Protein AF-A0AAJ3UDZ4-F1 (afdb_monomer)

Sequence (178 aa):
MADTEFVLSQDRMRSFIEEELSECIITKDDNLPTSRRPDRDLLEQLNLQLQQLFIKHPSFATDDFSFKPHEYSDGSRIFIVDQFAGSGHLKMLTLPLSGSGNTVFRVMLSYQSFFVCGDAHISPSTALKKFYSSAVASAKKGTKRLELWPGRSMWFEQVLLKSRADVFKTVRASFRRS

pLDDT: mean 92.5, std 7.12, range [50.19, 98.25]

Secondary structure (DSSP, 8-state):
-EEEEEEEEHHHHHHHHHHHSTT-EEE-SBSS--EE---HHHHHHHTTS-EEEEEE-TTT--SPPPEEEEE-TTS-EEEEE-TTBSS--EEEEEEEE--SSS-EEEEEEEE-S-EEETTEEEPPPHHHHHHHHHHHHHHHTTEEEEEEETTEEEEEEHHHHHH-TTHHHHHHHTTT--

Nearest PDB structures (foldseek):
  2rez-assembly1_A  TM=3.350E-01  e=6.143E-02  Streptomyces glaucescens
  3pu2-assembly3_C  TM=2.801E-01  e=6.907E-02  Cereibacter sphaeroides 2.4.1
  2q7u-assembly2_B  TM=2.470E-01  e=8.734E-02  unclassified
  4ztk-assembly1_A  TM=2.888E-01  e=5.074E-01  Legionella pneumophila subsp. pneumophila ATCC 43290
  7wdk-assembly1_B  TM=2.411E-01  e=9.528E+00  Pseudomonas aeruginosa

Structure (mmCIF, N/CA/C/O backbone):
data_AF-A0AAJ3UDZ4-F1
#
_entry.id   AF-A0AAJ3UDZ4-F1
#
loop_
_atom_site.group_PDB
_atom_site.id
_atom_site.type_symbol
_atom_site.label_atom_id
_atom_site.label_alt_id
_atom_site.label_comp_id
_atom_site.label_asym_id
_atom_site.label_entity_id
_atom_site.label_seq_id
_atom_site.pdbx_PDB_ins_code
_atom_site.Cartn_x
_atom_site.Cartn_y
_atom_site.Cartn_z
_atom_site.occupancy
_atom_site.B_iso_or_equiv
_atom_site.auth_seq_id
_atom_site.auth_comp_id
_atom_site.auth_asym_id
_atom_site.auth_atom_id
_atom_site.pdbx_PDB_model_num
ATOM 1 N N . MET A 1 1 ? 13.548 8.696 2.846 1.00 72.31 1 MET A N 1
ATOM 2 C CA . MET A 1 1 ? 12.441 7.721 2.862 1.00 72.31 1 MET A CA 1
ATOM 3 C C . MET A 1 1 ? 11.238 8.419 3.466 1.00 72.31 1 MET A C 1
ATOM 5 O O . MET A 1 1 ? 11.437 9.172 4.412 1.00 72.31 1 MET A O 1
ATOM 9 N N . ALA A 1 2 ? 10.051 8.254 2.891 1.00 83.50 2 ALA A N 1
ATOM 10 C CA . ALA A 1 2 ? 8.813 8.713 3.515 1.00 83.50 2 ALA A CA 1
ATOM 11 C C . ALA A 1 2 ? 7.992 7.489 3.899 1.00 83.50 2 ALA A C 1
ATOM 13 O O . ALA A 1 2 ? 7.893 6.573 3.089 1.00 83.50 2 ALA A O 1
ATOM 14 N N . ASP A 1 3 ? 7.437 7.479 5.102 1.00 92.19 3 ASP A N 1
ATOM 15 C CA . ASP A 1 3 ? 6.600 6.420 5.644 1.00 92.19 3 ASP A CA 1
ATOM 16 C C . ASP A 1 3 ? 5.385 7.023 6.363 1.00 92.19 3 ASP A C 1
ATOM 18 O O . ASP A 1 3 ? 5.449 8.054 7.035 1.00 92.19 3 ASP A O 1
ATOM 22 N N . THR A 1 4 ? 4.210 6.428 6.179 1.00 96.19 4 THR A N 1
ATOM 23 C CA . THR A 1 4 ? 3.017 6.782 6.955 1.00 96.19 4 THR A 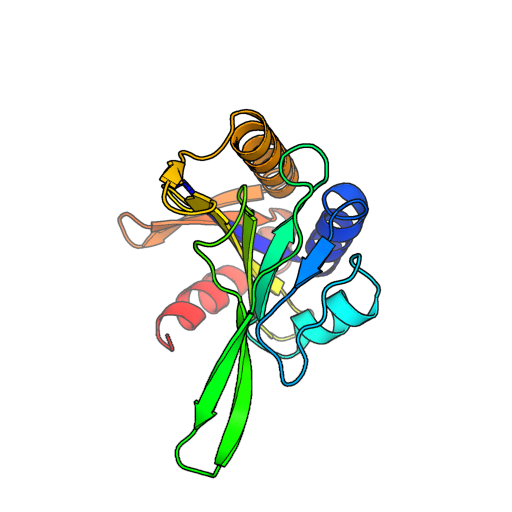CA 1
ATOM 24 C C . THR A 1 4 ? 2.202 5.538 7.243 1.00 96.19 4 THR A C 1
ATOM 26 O O . THR A 1 4 ? 1.897 4.761 6.341 1.00 96.19 4 THR A O 1
ATOM 29 N N . GLU A 1 5 ? 1.843 5.374 8.514 1.00 96.81 5 GLU A N 1
ATOM 30 C CA . GLU A 1 5 ? 1.092 4.228 9.012 1.00 96.81 5 GLU A CA 1
ATOM 31 C C . GLU A 1 5 ? -0.360 4.595 9.351 1.00 96.81 5 GLU A C 1
ATOM 33 O O . GLU A 1 5 ? -0.642 5.642 9.952 1.00 96.81 5 GLU A O 1
ATOM 38 N N . PHE A 1 6 ? -1.270 3.682 9.021 1.00 96.81 6 PHE A N 1
ATOM 39 C CA . PHE A 1 6 ? -2.714 3.805 9.166 1.00 96.81 6 PHE A CA 1
ATOM 40 C C . PHE A 1 6 ? -3.323 2.534 9.764 1.00 96.81 6 PHE A C 1
ATOM 42 O O . PHE A 1 6 ? -2.801 1.433 9.595 1.00 96.81 6 PHE A O 1
ATOM 49 N N . VAL A 1 7 ? -4.483 2.692 10.393 1.00 96.25 7 VAL A N 1
ATOM 50 C CA . VAL A 1 7 ? -5.417 1.623 10.743 1.00 96.25 7 VAL A CA 1
ATOM 51 C C . VAL A 1 7 ? -6.733 1.928 10.056 1.00 96.25 7 VAL A C 1
ATOM 53 O O . VAL A 1 7 ? -7.414 2.891 10.424 1.00 96.25 7 VAL A O 1
ATOM 56 N N . LEU A 1 8 ? -7.062 1.118 9.057 1.00 95.25 8 LEU A N 1
ATOM 57 C CA . LEU A 1 8 ? -8.234 1.285 8.207 1.00 95.25 8 LEU A CA 1
ATOM 58 C C . LEU A 1 8 ? -9.195 0.114 8.403 1.00 95.25 8 LEU A C 1
ATOM 60 O O . LEU A 1 8 ? -8.774 -1.024 8.619 1.00 95.25 8 LEU A O 1
ATOM 64 N N . SER A 1 9 ? -10.493 0.377 8.322 1.00 93.62 9 SER A N 1
ATOM 65 C CA . SER A 1 9 ? -11.494 -0.676 8.172 1.00 93.62 9 SER A CA 1
ATOM 66 C C . SER A 1 9 ? -11.341 -1.366 6.816 1.00 93.62 9 SER A C 1
ATOM 68 O O . SER A 1 9 ? -10.717 -0.838 5.893 1.00 93.62 9 SER A O 1
ATOM 70 N N . GLN A 1 10 ? -11.932 -2.551 6.681 1.00 92.50 10 GLN A N 1
ATOM 71 C CA . GLN A 1 10 ? -12.006 -3.240 5.395 1.00 92.50 10 GLN A CA 1
ATOM 72 C C . GLN A 1 10 ? -12.683 -2.386 4.314 1.00 92.50 10 GLN A C 1
ATOM 74 O O . GLN A 1 10 ? -12.178 -2.323 3.195 1.00 92.50 10 GLN A O 1
ATOM 79 N N . ASP A 1 11 ? -13.769 -1.689 4.655 1.00 92.50 11 ASP A N 1
ATOM 80 C CA . ASP A 1 11 ? -14.476 -0.815 3.715 1.00 92.50 11 ASP A CA 1
ATOM 81 C C . ASP A 1 11 ? -13.591 0.352 3.281 1.00 92.50 11 ASP A C 1
ATOM 83 O O . ASP A 1 11 ? -13.462 0.623 2.089 1.00 92.50 11 ASP A O 1
ATOM 87 N N . ARG A 1 12 ? -12.887 0.994 4.225 1.00 93.81 12 ARG A N 1
ATOM 88 C CA . ARG A 1 12 ? -11.973 2.089 3.886 1.00 93.81 12 ARG A CA 1
ATOM 89 C C . ARG A 1 12 ? -10.785 1.615 3.049 1.00 93.81 12 ARG A C 1
ATOM 91 O O . ARG A 1 12 ? -10.360 2.346 2.160 1.00 93.81 12 ARG A O 1
ATOM 98 N N . MET A 1 13 ? -10.268 0.412 3.307 1.00 94.44 13 MET A N 1
ATOM 99 C CA . MET A 1 13 ? -9.207 -0.197 2.499 1.00 94.44 13 MET A CA 1
ATOM 100 C C . MET A 1 13 ? -9.679 -0.481 1.067 1.00 94.44 1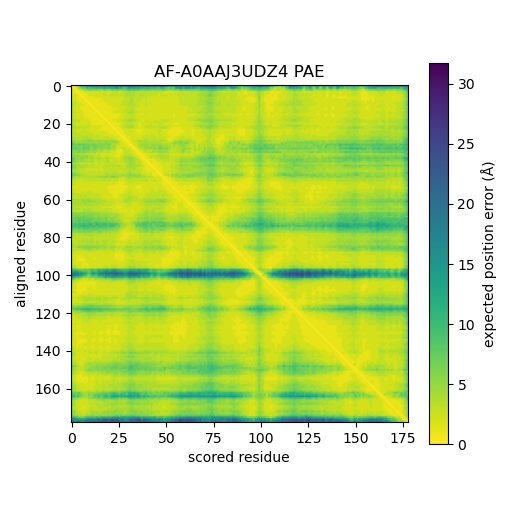3 MET A C 1
ATOM 102 O O . MET A 1 13 ? -8.950 -0.202 0.118 1.00 94.44 13 MET A O 1
ATOM 106 N N . ARG A 1 14 ? -10.908 -0.991 0.910 1.00 93.94 14 ARG A N 1
ATOM 107 C CA . ARG A 1 14 ? -11.535 -1.206 -0.399 1.00 93.94 14 ARG A CA 1
ATOM 108 C C . ARG A 1 14 ? -11.666 0.103 -1.167 1.00 93.94 14 ARG A C 1
ATOM 110 O O . ARG A 1 14 ? -11.121 0.195 -2.261 1.00 93.94 14 ARG A O 1
ATOM 117 N N . SER A 1 15 ? -12.297 1.117 -0.572 1.00 94.25 15 SER A N 1
ATOM 118 C CA . SER A 1 15 ? -12.450 2.422 -1.224 1.00 94.25 15 SER A CA 1
ATOM 119 C C . SER A 1 15 ? -11.101 3.039 -1.577 1.00 94.25 15 SER A C 1
ATOM 121 O O . SER A 1 15 ? -10.954 3.584 -2.657 1.00 94.25 15 SER A O 1
ATOM 123 N N . PHE A 1 16 ? -10.088 2.911 -0.714 1.00 95.25 16 PHE A N 1
ATOM 124 C CA . PHE A 1 16 ? -8.744 3.402 -1.022 1.00 95.25 16 PHE A CA 1
ATOM 125 C C . PHE A 1 16 ? -8.148 2.732 -2.269 1.00 95.25 16 PHE A C 1
ATOM 127 O O . PHE A 1 16 ? -7.583 3.415 -3.116 1.00 95.25 16 PHE A O 1
ATOM 134 N N . ILE A 1 17 ? -8.283 1.410 -2.407 1.00 94.50 17 ILE A N 1
ATOM 135 C CA . ILE A 1 17 ? -7.793 0.688 -3.588 1.00 94.50 17 ILE A CA 1
ATOM 136 C C . ILE A 1 17 ? -8.565 1.099 -4.849 1.00 94.50 17 ILE A C 1
ATOM 138 O O . ILE A 1 17 ? -7.950 1.355 -5.881 1.00 94.50 17 ILE A O 1
ATOM 142 N N . GLU A 1 18 ? -9.891 1.186 -4.767 1.00 93.69 18 GLU A N 1
ATOM 143 C CA . GLU A 1 18 ? -10.752 1.535 -5.904 1.00 93.69 18 GLU A CA 1
ATOM 144 C C . GLU A 1 18 ? -10.559 2.994 -6.358 1.00 93.69 18 GLU A C 1
ATOM 146 O O . GLU A 1 18 ? -10.494 3.271 -7.555 1.00 93.69 18 GLU A O 1
ATOM 151 N N . GLU A 1 19 ? -10.431 3.927 -5.415 1.00 94.12 19 GLU A N 1
ATOM 152 C CA . GLU A 1 19 ? -10.333 5.363 -5.695 1.00 94.12 19 GLU A CA 1
ATOM 153 C C . GLU A 1 19 ? -8.905 5.787 -6.063 1.00 94.12 19 GLU A C 1
ATOM 155 O O . GLU A 1 19 ? -8.716 6.524 -7.027 1.00 94.12 19 GLU A O 1
ATOM 160 N N . GLU A 1 20 ? -7.893 5.336 -5.314 1.00 95.25 20 GLU A N 1
ATOM 161 C CA . GLU A 1 20 ? -6.521 5.848 -5.453 1.00 95.25 20 GLU A CA 1
ATOM 162 C C . GLU A 1 20 ? -5.621 4.946 -6.300 1.00 95.25 20 GLU A C 1
ATOM 164 O O . GLU A 1 20 ? -4.635 5.426 -6.860 1.00 95.25 20 GLU A O 1
ATOM 169 N N . LEU A 1 21 ? -5.911 3.641 -6.366 1.00 95.62 21 LEU A N 1
ATOM 170 C CA . LEU A 1 21 ? -5.020 2.662 -6.998 1.00 95.62 21 LEU A CA 1
ATOM 171 C C . LEU A 1 21 ? -5.581 2.044 -8.285 1.00 95.62 21 LEU A C 1
ATOM 173 O O . LEU A 1 21 ? -4.875 1.257 -8.910 1.00 95.62 21 LEU A O 1
ATOM 177 N N . SER A 1 22 ? -6.798 2.383 -8.714 1.00 94.00 22 SER A N 1
ATOM 178 C CA . SER A 1 22 ? -7.469 1.763 -9.875 1.00 94.00 22 SER A CA 1
ATOM 179 C C . SER A 1 22 ? -6.663 1.818 -11.177 1.00 94.00 22 SER A C 1
ATOM 181 O O . SER A 1 22 ? -6.627 0.839 -11.924 1.00 94.00 22 SER A O 1
ATOM 183 N N . GLU A 1 23 ? -5.955 2.921 -11.418 1.00 95.12 23 GLU A N 1
ATOM 184 C CA . GLU A 1 23 ? -5.083 3.101 -12.589 1.00 95.12 23 GLU A CA 1
ATOM 185 C C . GLU A 1 23 ? -3.626 2.667 -12.343 1.00 95.12 23 GLU A C 1
ATOM 187 O O . GLU A 1 23 ? -2.747 2.867 -13.185 1.00 95.12 23 GLU A O 1
ATOM 192 N N . CYS A 1 24 ? -3.334 2.076 -11.183 1.00 97.25 24 CYS A N 1
ATOM 193 C CA . CYS A 1 24 ? -2.012 1.559 -10.867 1.00 97.25 24 CYS A CA 1
ATOM 194 C C . CYS A 1 24 ? -1.804 0.135 -11.384 1.00 97.25 24 CYS A C 1
ATOM 196 O O . CYS A 1 24 ? -2.728 -0.666 -11.514 1.00 97.25 24 CYS A O 1
ATOM 198 N N . ILE A 1 25 ? -0.533 -0.203 -11.583 1.00 97.31 25 ILE A N 1
ATOM 199 C CA . ILE A 1 25 ? -0.064 -1.577 -11.710 1.00 97.31 25 ILE A CA 1
ATOM 200 C C . ILE A 1 25 ? 0.578 -1.977 -10.386 1.00 97.31 25 ILE A C 1
ATOM 202 O O . ILE A 1 25 ? 1.442 -1.272 -9.858 1.00 97.31 25 ILE A O 1
ATOM 206 N N . ILE A 1 26 ? 0.144 -3.110 -9.848 1.00 96.69 26 ILE A N 1
ATOM 207 C CA . ILE A 1 26 ? 0.555 -3.638 -8.554 1.00 96.69 26 ILE A CA 1
ATOM 208 C C . ILE A 1 26 ? 1.233 -4.989 -8.757 1.00 96.69 26 ILE A C 1
ATOM 210 O O . ILE A 1 26 ? 0.789 -5.808 -9.561 1.00 96.69 26 ILE A O 1
ATOM 214 N N . THR A 1 27 ? 2.302 -5.224 -8.009 1.00 96.12 27 THR A N 1
ATOM 215 C CA . THR A 1 27 ? 2.973 -6.522 -7.912 1.00 96.12 27 THR A CA 1
ATOM 216 C C . THR A 1 27 ? 3.347 -6.827 -6.462 1.00 96.12 27 THR A C 1
ATOM 218 O O . THR A 1 27 ? 3.263 -5.959 -5.587 1.00 96.12 27 THR A O 1
ATOM 221 N N . LYS A 1 28 ? 3.779 -8.059 -6.213 1.00 94.69 28 LYS A N 1
ATOM 222 C CA . LYS A 1 28 ? 4.307 -8.555 -4.943 1.00 94.69 28 LYS A CA 1
ATOM 223 C C . LYS A 1 28 ? 5.316 -9.670 -5.206 1.00 94.69 28 LYS A C 1
ATOM 225 O O . LYS A 1 28 ? 5.450 -10.128 -6.339 1.00 94.69 28 LYS A O 1
ATOM 230 N N . ASP A 1 29 ? 5.989 -10.102 -4.151 1.00 92.62 29 ASP A N 1
ATOM 231 C CA . ASP A 1 29 ? 6.810 -11.307 -4.204 1.00 92.62 29 ASP A CA 1
ATOM 232 C C . ASP A 1 29 ? 5.882 -12.531 -4.290 1.00 92.62 29 ASP A C 1
ATOM 234 O O . ASP A 1 29 ? 4.928 -12.642 -3.514 1.00 92.62 29 ASP A O 1
ATOM 238 N N . ASP A 1 30 ? 6.117 -13.417 -5.258 1.00 91.56 30 ASP A N 1
ATOM 239 C CA . ASP A 1 30 ? 5.256 -14.583 -5.504 1.00 91.56 30 ASP A CA 1
ATOM 240 C C . ASP A 1 30 ? 5.999 -15.677 -6.297 1.00 91.56 30 ASP A C 1
ATOM 242 O O . ASP A 1 30 ? 7.121 -15.486 -6.768 1.00 91.56 30 ASP A O 1
ATOM 246 N N . ASN A 1 31 ? 5.362 -16.830 -6.486 1.00 91.19 31 ASN A N 1
ATOM 247 C CA . ASN A 1 31 ? 5.868 -17.941 -7.296 1.00 91.19 31 ASN A CA 1
ATOM 248 C C . ASN A 1 31 ? 5.996 -17.585 -8.785 1.00 91.19 31 ASN A C 1
ATOM 250 O O . ASN A 1 31 ? 6.720 -18.255 -9.520 1.00 91.19 31 ASN A O 1
ATOM 254 N N . LEU A 1 32 ? 5.295 -16.542 -9.238 1.00 89.44 32 LEU A N 1
ATOM 255 C CA . LEU A 1 32 ? 5.341 -16.034 -10.605 1.00 89.44 32 LEU A CA 1
ATOM 256 C C . LEU A 1 32 ? 5.532 -14.508 -10.602 1.00 89.44 32 LEU A C 1
ATOM 258 O O . LEU A 1 32 ? 4.940 -13.823 -9.768 1.00 89.44 32 LEU A O 1
ATOM 262 N N . PRO A 1 33 ? 6.307 -13.948 -11.549 1.00 90.75 33 PRO A N 1
ATOM 263 C CA . PRO A 1 33 ? 6.503 -12.507 -11.668 1.00 90.75 33 PRO A CA 1
ATOM 264 C C . PRO A 1 33 ? 5.279 -11.856 -12.328 1.00 90.75 33 PRO A C 1
ATOM 266 O O . PRO A 1 33 ? 5.278 -11.557 -13.521 1.00 90.75 33 PRO A O 1
ATOM 269 N N . THR A 1 34 ? 4.202 -11.680 -11.565 1.00 89.62 34 THR A N 1
ATOM 270 C CA . THR A 1 34 ? 2.939 -11.129 -12.074 1.00 89.62 34 THR A CA 1
ATOM 271 C C . THR A 1 34 ? 2.710 -9.711 -11.585 1.00 89.62 34 THR A C 1
ATOM 273 O O . THR A 1 34 ? 2.702 -9.463 -10.381 1.00 89.62 34 THR A O 1
ATOM 276 N N . SER A 1 35 ? 2.422 -8.802 -12.510 1.00 91.44 35 SER A N 1
ATOM 277 C CA . SER A 1 35 ? 1.933 -7.461 -12.213 1.00 91.44 35 SER A CA 1
ATOM 278 C C . SER A 1 35 ? 0.549 -7.272 -12.838 1.00 91.44 35 SER A C 1
ATOM 280 O O . SER A 1 35 ? 0.284 -7.727 -13.951 1.00 91.44 35 SER A O 1
ATOM 282 N N . ARG A 1 36 ? -0.376 -6.652 -12.104 1.00 93.50 36 ARG A N 1
ATOM 283 C CA . ARG A 1 36 ? -1.760 -6.455 -12.562 1.00 93.50 36 ARG A CA 1
ATOM 284 C C . ARG A 1 36 ? -2.380 -5.203 -11.963 1.00 93.50 36 ARG A C 1
ATOM 286 O O . ARG A 1 36 ? -1.892 -4.676 -10.965 1.00 93.50 36 ARG A O 1
ATOM 293 N N . ARG A 1 37 ? -3.468 -4.731 -12.570 1.00 93.94 37 ARG A N 1
ATOM 294 C CA . ARG A 1 37 ? -4.333 -3.722 -11.944 1.00 93.94 37 ARG A CA 1
ATOM 295 C C . ARG A 1 37 ? -4.962 -4.297 -10.671 1.00 93.94 37 ARG A C 1
ATOM 297 O O . ARG A 1 37 ? -5.151 -5.515 -10.611 1.00 93.94 37 ARG A O 1
ATOM 304 N N . PRO A 1 38 ? -5.274 -3.472 -9.657 1.00 91.25 38 PRO A N 1
ATOM 305 C CA . PRO A 1 38 ? -6.009 -3.965 -8.506 1.00 91.25 38 PRO A CA 1
ATOM 306 C C . PRO A 1 38 ? -7.376 -4.489 -8.935 1.00 91.25 38 PRO A C 1
ATOM 308 O O . PRO A 1 38 ? -8.113 -3.840 -9.674 1.00 91.25 38 PRO A O 1
ATOM 311 N N . ASP A 1 39 ? -7.709 -5.666 -8.434 1.00 88.44 39 ASP A N 1
ATOM 312 C CA . ASP A 1 39 ? -8.978 -6.337 -8.646 1.00 88.44 39 ASP A CA 1
ATOM 313 C C . ASP A 1 39 ? -9.550 -6.804 -7.301 1.00 88.44 39 ASP A C 1
ATOM 315 O O . ASP A 1 39 ? -8.990 -6.573 -6.222 1.00 88.44 39 ASP A O 1
ATOM 319 N N . ARG A 1 40 ? -10.711 -7.456 -7.355 1.00 85.81 40 ARG A N 1
ATOM 320 C CA . ARG A 1 40 ? -11.338 -8.032 -6.166 1.00 85.81 40 ARG A CA 1
ATOM 321 C C . ARG A 1 40 ? -10.447 -9.094 -5.512 1.00 85.81 40 ARG A C 1
ATOM 323 O O . ARG A 1 40 ? -10.392 -9.152 -4.283 1.00 85.81 40 ARG A O 1
ATOM 330 N N . ASP A 1 41 ? -9.721 -9.873 -6.308 1.00 88.06 41 ASP A N 1
ATOM 331 C CA . ASP A 1 41 ? -8.826 -10.919 -5.811 1.00 88.06 41 ASP A CA 1
ATOM 332 C C . ASP A 1 41 ? -7.712 -10.333 -4.944 1.00 88.06 41 ASP A C 1
ATOM 334 O O . ASP A 1 41 ? -7.333 -10.933 -3.939 1.00 88.06 41 ASP A O 1
ATOM 338 N N . LEU A 1 42 ? -7.196 -9.146 -5.285 1.00 88.62 42 LEU A N 1
ATOM 339 C CA . LEU A 1 42 ? -6.220 -8.450 -4.451 1.00 88.62 42 LEU A CA 1
ATOM 340 C C . LEU A 1 42 ? -6.763 -8.242 -3.032 1.00 88.62 42 LEU A C 1
ATOM 342 O O . LEU A 1 42 ? -6.085 -8.586 -2.068 1.00 88.62 42 LEU A O 1
ATOM 346 N N . LEU A 1 43 ? -7.991 -7.735 -2.886 1.00 83.50 43 LEU A N 1
ATOM 347 C CA . LEU A 1 43 ? -8.610 -7.520 -1.572 1.00 83.50 43 LEU A CA 1
ATOM 348 C C . LEU A 1 43 ? -8.791 -8.823 -0.790 1.00 83.50 43 LEU A C 1
ATOM 350 O O . LEU A 1 43 ? -8.588 -8.848 0.425 1.00 83.50 43 LEU A O 1
ATOM 354 N N . GLU A 1 44 ? -9.165 -9.904 -1.467 1.00 88.56 44 GLU A N 1
ATOM 355 C CA . GLU A 1 44 ? -9.290 -11.223 -0.845 1.00 88.56 44 GLU A CA 1
ATOM 356 C C . GLU A 1 44 ? -7.923 -11.718 -0.350 1.00 88.56 44 GLU A C 1
ATOM 358 O O . GLU A 1 44 ? -7.806 -12.147 0.797 1.00 88.56 44 GLU A O 1
ATOM 363 N N . GLN A 1 45 ? -6.859 -11.530 -1.136 1.00 89.12 45 GLN A N 1
ATOM 364 C CA . GLN A 1 45 ? -5.489 -11.867 -0.738 1.00 89.12 45 GLN A CA 1
ATOM 365 C C . GLN A 1 45 ? -4.982 -11.033 0.444 1.00 89.12 45 GLN A C 1
ATOM 367 O O . GLN A 1 45 ? -4.305 -11.568 1.326 1.00 89.12 45 GLN A O 1
ATOM 372 N N . LEU A 1 46 ? -5.319 -9.740 0.497 1.00 90.38 46 LEU A N 1
ATOM 373 C CA . LEU A 1 46 ? -4.916 -8.870 1.603 1.00 90.38 46 LEU A CA 1
ATOM 374 C C . LEU A 1 46 ? -5.486 -9.329 2.951 1.00 90.38 46 LEU A C 1
ATOM 376 O O . LEU A 1 46 ? -4.861 -9.100 3.984 1.00 90.38 46 LEU A O 1
ATOM 380 N N . ASN A 1 47 ? -6.644 -9.995 2.961 1.00 89.12 47 ASN A N 1
ATOM 381 C CA . ASN A 1 47 ? -7.263 -10.499 4.189 1.00 89.12 47 ASN A CA 1
ATOM 382 C C . ASN A 1 47 ? -6.538 -11.707 4.799 1.00 89.12 47 ASN A C 1
ATOM 384 O O . ASN A 1 47 ? -6.776 -12.019 5.964 1.00 89.12 47 ASN A O 1
ATOM 388 N N . LEU A 1 48 ? -5.679 -12.394 4.041 1.00 88.19 48 LEU A N 1
ATOM 389 C CA . LEU A 1 48 ? -5.106 -13.670 4.471 1.00 88.19 48 LEU A CA 1
ATOM 390 C C . LEU A 1 48 ? -3.903 -13.495 5.398 1.00 88.19 48 LEU A C 1
ATOM 392 O O . LEU A 1 48 ? -3.771 -14.213 6.386 1.00 88.19 48 LEU A O 1
ATOM 396 N N . GLN A 1 49 ? -3.005 -12.565 5.072 1.00 90.25 49 GLN A N 1
ATOM 397 C CA . GLN A 1 49 ? -1.730 -12.413 5.772 1.00 90.25 49 GLN A CA 1
ATOM 398 C C . GLN A 1 49 ? -1.080 -11.056 5.498 1.00 90.25 49 GLN A C 1
ATOM 400 O O . GLN A 1 49 ? -1.591 -10.253 4.718 1.00 90.25 49 GLN A O 1
ATOM 405 N N . LEU A 1 50 ? 0.071 -10.811 6.133 1.00 92.31 50 LEU A N 1
ATOM 406 C CA . LEU A 1 50 ? 0.932 -9.681 5.795 1.00 92.31 50 LEU A CA 1
ATOM 407 C C . LEU A 1 50 ? 1.280 -9.724 4.301 1.00 92.31 50 LEU A C 1
ATOM 409 O O . LEU A 1 50 ? 1.789 -10.729 3.813 1.00 92.31 50 LEU A O 1
ATOM 413 N N . GLN A 1 51 ? 1.041 -8.625 3.595 1.00 94.25 51 GLN A N 1
ATOM 414 C CA . GLN A 1 51 ? 1.392 -8.476 2.187 1.00 94.25 51 GLN A CA 1
ATOM 415 C C . GLN A 1 51 ? 2.260 -7.239 1.990 1.00 94.25 51 GLN A C 1
ATOM 417 O O . GLN A 1 51 ? 2.022 -6.188 2.594 1.00 94.25 51 GLN A O 1
ATOM 422 N N . GLN A 1 52 ? 3.257 -7.380 1.120 1.00 95.62 52 GLN A N 1
ATOM 423 C CA . GLN A 1 52 ? 4.066 -6.285 0.612 1.00 95.62 52 GLN A CA 1
ATOM 424 C C . GLN A 1 52 ? 3.738 -6.084 -0.857 1.00 95.62 52 GLN A C 1
ATOM 426 O O . GLN A 1 52 ? 4.014 -6.944 -1.686 1.00 95.62 52 GLN A O 1
ATOM 431 N N . LEU A 1 53 ? 3.157 -4.932 -1.160 1.00 96.94 53 LEU A N 1
ATOM 432 C CA . LEU A 1 53 ? 2.778 -4.545 -2.503 1.00 96.94 53 LEU A CA 1
ATOM 433 C C . LEU A 1 53 ? 3.708 -3.448 -3.008 1.00 96.94 53 LEU A C 1
ATOM 435 O O . LEU A 1 53 ? 4.036 -2.502 -2.285 1.00 96.94 53 LEU A O 1
ATOM 439 N N . PHE A 1 54 ? 4.081 -3.558 -4.274 1.00 97.62 54 PHE A N 1
ATOM 440 C CA . PHE A 1 54 ? 4.786 -2.530 -5.020 1.00 97.62 54 PHE A CA 1
ATOM 441 C C . PHE A 1 54 ? 3.845 -1.975 -6.078 1.00 97.62 54 PHE A C 1
ATOM 443 O O . PHE A 1 54 ? 3.190 -2.730 -6.790 1.00 97.62 54 PHE A O 1
ATOM 450 N N . ILE A 1 55 ? 3.750 -0.653 -6.147 1.00 98.00 55 ILE A N 1
ATOM 451 C CA . ILE A 1 55 ? 2.698 0.057 -6.868 1.00 98.00 55 ILE A CA 1
ATOM 452 C C . ILE A 1 55 ? 3.358 1.066 -7.808 1.00 98.00 55 ILE A C 1
ATOM 454 O O . ILE A 1 55 ? 4.104 1.948 -7.371 1.00 98.00 55 ILE A O 1
ATOM 458 N N . L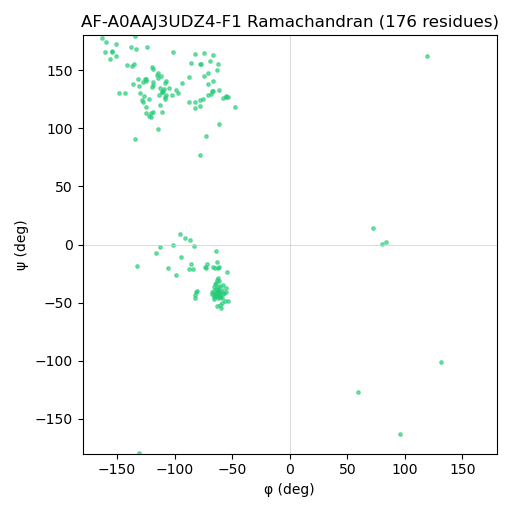YS A 1 56 ? 3.058 0.956 -9.099 1.00 97.75 56 LYS A N 1
ATOM 459 C CA . LYS A 1 56 ? 3.448 1.912 -10.137 1.00 97.75 56 LYS A CA 1
ATOM 460 C C . LYS A 1 56 ? 2.211 2.591 -10.704 1.00 97.75 56 LYS A C 1
ATOM 462 O O . LYS A 1 56 ? 1.171 1.961 -10.863 1.00 97.75 56 LYS A O 1
ATOM 467 N N . HIS A 1 57 ? 2.338 3.872 -11.023 1.00 97.75 57 HIS A N 1
ATOM 468 C CA . HIS A 1 57 ? 1.315 4.632 -11.729 1.00 97.75 57 HIS A CA 1
ATOM 469 C C . HIS A 1 57 ? 1.960 5.317 -12.944 1.00 97.75 57 HIS A C 1
ATOM 471 O O . HIS A 1 57 ? 3.058 5.871 -12.793 1.00 97.75 57 HIS A O 1
ATOM 477 N N . PRO A 1 58 ? 1.285 5.362 -14.112 1.00 96.31 58 PRO A N 1
ATOM 478 C CA . PRO A 1 58 ? 1.839 5.951 -15.337 1.00 96.31 58 PRO A CA 1
ATOM 479 C C . PRO A 1 58 ? 2.326 7.398 -15.192 1.00 96.31 58 PRO A C 1
ATOM 481 O O . PRO A 1 58 ? 3.189 7.845 -15.939 1.00 96.31 58 PRO A O 1
ATOM 484 N N . SER A 1 59 ? 1.806 8.144 -14.211 1.00 96.50 59 SER A N 1
ATOM 485 C CA . SER A 1 59 ? 2.248 9.519 -13.941 1.00 96.50 59 SER A CA 1
ATOM 486 C C . SER A 1 59 ? 3.685 9.638 -13.423 1.00 96.50 59 SER A C 1
ATOM 488 O O . SER A 1 59 ? 4.237 10.736 -13.478 1.00 96.50 59 SER A O 1
ATOM 490 N N . PHE A 1 60 ? 4.288 8.568 -12.892 1.00 96.00 60 PHE A N 1
ATOM 491 C CA . PHE A 1 60 ? 5.653 8.615 -12.356 1.00 96.00 60 PHE A CA 1
ATOM 492 C C . PHE A 1 60 ? 6.570 7.477 -12.811 1.00 96.00 60 PHE A C 1
ATOM 494 O O . PHE A 1 60 ? 7.782 7.629 -12.677 1.00 96.00 60 PHE A O 1
ATOM 501 N N . ALA A 1 61 ? 6.029 6.367 -13.315 1.00 95.56 61 ALA A N 1
ATOM 502 C CA . ALA A 1 61 ? 6.808 5.254 -13.846 1.00 95.56 61 ALA A CA 1
ATOM 503 C C . ALA A 1 61 ? 6.038 4.566 -14.979 1.00 95.56 61 ALA A C 1
ATOM 505 O O . ALA A 1 61 ? 4.867 4.222 -14.815 1.00 95.56 61 ALA A O 1
ATOM 506 N N . THR A 1 62 ? 6.710 4.358 -16.110 1.00 94.00 62 THR A N 1
ATOM 507 C CA . THR A 1 62 ? 6.177 3.645 -17.285 1.00 94.00 62 THR A CA 1
ATOM 508 C C . THR A 1 62 ? 6.943 2.359 -17.589 1.00 94.00 62 THR A C 1
ATOM 510 O O . THR A 1 62 ? 6.550 1.617 -18.478 1.00 94.00 62 THR A O 1
ATOM 513 N N . ASP A 1 63 ? 8.047 2.111 -16.885 1.00 95.06 63 ASP A N 1
ATOM 514 C CA . ASP A 1 63 ? 8.809 0.867 -16.944 1.00 95.06 63 ASP A CA 1
ATOM 515 C C . ASP A 1 63 ? 8.125 -0.254 -16.150 1.00 95.06 63 ASP A C 1
ATOM 517 O O . ASP A 1 63 ? 7.423 -0.002 -15.164 1.00 95.06 63 ASP A O 1
ATOM 521 N N . ASP A 1 64 ? 8.403 -1.500 -16.524 1.00 95.44 64 ASP A N 1
ATOM 522 C CA . ASP A 1 64 ? 7.898 -2.688 -15.835 1.00 95.44 64 ASP A CA 1
ATOM 523 C C . ASP A 1 64 ? 8.602 -2.944 -14.495 1.00 95.44 64 ASP A C 1
ATOM 525 O O . ASP A 1 64 ? 9.641 -2.366 -14.164 1.00 95.44 64 ASP A O 1
ATOM 529 N N . PHE A 1 65 ? 8.017 -3.803 -13.662 1.00 96.62 65 PHE A N 1
ATOM 530 C CA . PHE A 1 65 ? 8.700 -4.284 -12.463 1.00 96.62 65 PHE A CA 1
ATOM 531 C C . PHE A 1 65 ? 9.830 -5.243 -12.839 1.00 96.62 65 PHE A C 1
ATOM 533 O O . PHE A 1 65 ? 9.669 -6.112 -13.691 1.00 96.62 65 PHE A O 1
ATOM 540 N N . SER A 1 66 ? 10.970 -5.097 -12.167 1.00 95.94 66 SER A N 1
ATOM 541 C CA . SER A 1 66 ? 12.076 -6.047 -12.269 1.00 95.94 66 SER A CA 1
ATOM 542 C C . SER A 1 66 ? 11.968 -7.083 -11.160 1.00 95.94 66 SER A C 1
ATOM 544 O O . SER A 1 66 ? 11.676 -6.740 -10.014 1.00 95.94 66 SER A O 1
ATOM 546 N N . PHE A 1 67 ? 12.233 -8.342 -11.494 1.00 96.75 67 PHE A N 1
ATOM 547 C CA . PHE A 1 67 ? 12.152 -9.463 -10.564 1.00 96.75 67 PHE A CA 1
ATOM 548 C C . PHE A 1 67 ? 13.476 -10.218 -10.527 1.00 96.75 67 PHE A C 1
ATOM 550 O O . PHE A 1 67 ? 14.118 -10.424 -11.558 1.00 96.75 67 PHE A O 1
ATOM 557 N N . LYS A 1 68 ? 13.860 -10.673 -9.338 1.00 94.88 68 LYS A N 1
ATOM 558 C CA . LYS A 1 68 ? 15.014 -11.537 -9.103 1.00 94.88 68 LYS A CA 1
ATOM 559 C C . LYS A 1 68 ? 14.519 -12.893 -8.610 1.00 94.88 68 LYS A C 1
ATOM 561 O O . LYS A 1 68 ? 13.731 -12.931 -7.665 1.00 94.88 68 LYS A O 1
ATOM 566 N N . PRO A 1 69 ? 14.946 -14.007 -9.222 1.00 95.19 69 PRO A N 1
ATOM 567 C CA . PRO A 1 69 ? 14.626 -15.311 -8.675 1.00 95.19 69 PRO A CA 1
ATOM 568 C C . PRO A 1 69 ? 15.329 -15.505 -7.333 1.00 95.19 69 PRO A C 1
ATOM 570 O O . PRO A 1 69 ? 16.482 -15.112 -7.163 1.00 95.19 69 PRO A O 1
ATOM 573 N N . HIS A 1 70 ? 14.629 -16.129 -6.397 1.00 94.25 70 HIS A N 1
ATOM 574 C CA . HIS A 1 70 ? 15.169 -16.554 -5.120 1.00 94.25 70 HIS A CA 1
ATOM 575 C C . HIS A 1 70 ? 14.833 -18.023 -4.913 1.00 94.25 70 HIS A C 1
ATOM 577 O O . HIS A 1 70 ? 13.667 -18.407 -4.988 1.00 94.25 70 HIS A O 1
ATOM 583 N N . GLU A 1 71 ? 15.862 -18.828 -4.687 1.00 95.69 71 GLU A N 1
ATOM 584 C CA . GLU A 1 71 ? 15.744 -20.254 -4.421 1.00 95.69 71 GLU A CA 1
ATOM 585 C C . GLU A 1 71 ? 16.058 -20.506 -2.948 1.00 95.69 71 GLU A C 1
ATOM 587 O O . GLU A 1 71 ? 17.080 -20.050 -2.427 1.00 95.69 71 GLU A O 1
ATOM 592 N N . TYR A 1 72 ? 15.142 -21.191 -2.275 1.00 93.12 72 TYR A N 1
ATOM 593 C CA . TYR A 1 72 ? 15.285 -21.607 -0.892 1.00 93.12 72 TYR A CA 1
ATOM 594 C C . TYR A 1 72 ? 16.105 -22.896 -0.798 1.00 93.12 72 TYR A C 1
ATOM 596 O O . TYR A 1 72 ? 16.269 -23.638 -1.764 1.00 93.12 72 TYR A O 1
ATOM 604 N N . SER A 1 73 ? 16.598 -23.205 0.403 1.00 94.06 73 SER A N 1
ATOM 605 C CA . SER A 1 73 ? 17.399 -24.412 0.651 1.00 94.06 73 SER A CA 1
ATOM 606 C C . SER A 1 73 ? 16.650 -25.725 0.398 1.00 94.06 73 SER A C 1
ATOM 608 O O . SER A 1 73 ? 17.286 -26.763 0.247 1.00 94.06 73 SER A O 1
ATOM 610 N N . ASP A 1 74 ? 15.315 -25.695 0.394 1.00 94.19 74 ASP A N 1
ATOM 611 C CA . ASP A 1 74 ? 14.452 -26.841 0.088 1.00 94.19 74 ASP A CA 1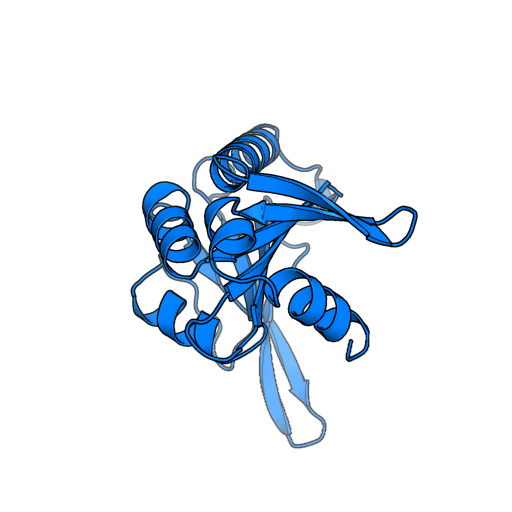
ATOM 612 C C . ASP A 1 74 ? 14.177 -27.015 -1.421 1.00 94.19 74 ASP A C 1
ATOM 614 O O . ASP A 1 74 ? 13.416 -27.901 -1.808 1.00 94.19 74 ASP A O 1
ATOM 618 N N . GLY A 1 75 ? 14.793 -26.185 -2.271 1.00 92.00 75 GLY A N 1
ATOM 619 C CA . GLY A 1 75 ? 14.619 -26.189 -3.725 1.00 92.00 75 GLY A CA 1
ATOM 620 C C . GLY A 1 75 ? 13.351 -25.479 -4.208 1.00 92.00 75 GLY A C 1
ATOM 621 O O . GLY A 1 75 ? 13.107 -25.417 -5.414 1.00 92.00 75 GLY A O 1
ATOM 622 N N . SER A 1 76 ? 12.531 -24.927 -3.306 1.00 93.19 76 SER A N 1
ATOM 623 C CA . SER A 1 76 ? 11.423 -24.061 -3.705 1.00 93.19 76 SER A CA 1
ATOM 624 C C . SER A 1 76 ? 11.951 -22.721 -4.225 1.00 93.19 76 SER A C 1
ATOM 626 O O . SER A 1 76 ? 12.991 -22.222 -3.791 1.00 93.19 76 SER A O 1
ATOM 628 N N . ARG A 1 77 ? 11.241 -22.123 -5.185 1.00 94.06 77 ARG A N 1
ATOM 629 C CA . ARG A 1 77 ? 11.651 -20.873 -5.832 1.00 94.06 77 ARG A CA 1
ATOM 630 C C . ARG A 1 77 ? 10.511 -19.871 -5.869 1.00 94.06 77 ARG A C 1
ATOM 632 O O . ARG A 1 77 ? 9.402 -20.206 -6.271 1.00 94.06 77 ARG A O 1
ATOM 639 N N . ILE A 1 78 ? 10.842 -18.624 -5.552 1.00 95.62 78 ILE A N 1
ATOM 640 C CA . ILE A 1 78 ? 9.971 -17.461 -5.724 1.00 95.62 78 ILE A CA 1
ATOM 641 C C . ILE A 1 78 ? 10.656 -16.397 -6.585 1.00 95.62 78 ILE A C 1
ATOM 643 O O . ILE A 1 78 ? 11.852 -16.467 -6.883 1.00 95.62 78 ILE A O 1
ATOM 647 N N . PHE A 1 79 ? 9.895 -15.388 -6.981 1.00 96.12 79 PHE A N 1
ATOM 648 C CA . PHE A 1 79 ? 10.377 -14.185 -7.640 1.00 96.12 79 PHE A CA 1
ATOM 649 C C . PHE A 1 79 ? 10.177 -13.001 -6.702 1.00 96.12 79 PHE A C 1
ATOM 651 O O . PHE A 1 79 ? 9.055 -12.688 -6.309 1.00 96.12 79 PHE A O 1
ATOM 658 N N . ILE A 1 80 ? 11.282 -12.348 -6.353 1.00 95.88 80 ILE A N 1
ATOM 659 C CA . ILE A 1 80 ? 11.310 -11.180 -5.477 1.00 95.88 80 ILE A CA 1
ATOM 660 C C . ILE A 1 80 ? 11.397 -9.930 -6.342 1.00 95.88 80 ILE A C 1
ATOM 662 O O . ILE A 1 80 ? 12.221 -9.855 -7.256 1.00 95.88 80 ILE A O 1
ATOM 666 N N . VAL A 1 81 ? 10.579 -8.929 -6.052 1.00 96.31 81 VAL A N 1
ATOM 667 C CA . VAL A 1 81 ? 10.628 -7.639 -6.739 1.00 96.31 81 VAL A CA 1
ATOM 668 C C . VAL A 1 81 ? 11.920 -6.913 -6.363 1.00 96.31 81 VAL A C 1
ATOM 670 O O . VAL A 1 81 ? 12.238 -6.734 -5.184 1.00 96.31 81 VAL A O 1
ATOM 673 N N . ASP A 1 82 ? 12.668 -6.440 -7.360 1.00 95.75 82 ASP A N 1
ATOM 674 C CA . ASP A 1 82 ? 13.812 -5.569 -7.110 1.00 95.75 82 ASP A CA 1
ATOM 675 C C . ASP A 1 82 ? 13.325 -4.174 -6.700 1.00 95.75 82 ASP A C 1
ATOM 677 O O . ASP A 1 82 ? 13.055 -3.306 -7.530 1.00 95.75 82 ASP A O 1
ATOM 681 N N . GLN A 1 83 ? 13.221 -3.961 -5.388 1.00 94.75 83 GLN A N 1
ATOM 682 C CA . GLN A 1 83 ? 12.720 -2.723 -4.790 1.00 94.75 83 GLN A CA 1
ATOM 683 C C . GLN A 1 83 ? 13.578 -1.475 -5.068 1.00 94.75 83 GLN A C 1
ATOM 685 O O . GLN A 1 83 ? 13.194 -0.379 -4.657 1.00 94.75 83 GLN A O 1
ATOM 690 N N . PHE A 1 84 ? 14.736 -1.610 -5.714 1.00 95.00 84 PHE A N 1
ATOM 691 C CA . PHE A 1 84 ? 15.530 -0.461 -6.140 1.00 95.00 84 PHE A CA 1
ATOM 692 C C . PHE A 1 84 ? 15.439 -0.220 -7.641 1.00 95.00 84 PHE A C 1
ATOM 694 O O . PHE A 1 84 ? 15.694 0.899 -8.060 1.00 95.00 84 PHE A O 1
ATOM 701 N N . ALA A 1 85 ? 15.051 -1.203 -8.448 1.00 96.12 85 ALA A N 1
ATOM 702 C CA . ALA A 1 85 ? 15.092 -1.079 -9.898 1.00 96.12 85 ALA A CA 1
ATOM 703 C C . ALA A 1 85 ? 13.982 -0.180 -10.471 1.00 96.12 85 ALA A C 1
ATOM 705 O O . ALA A 1 85 ? 12.829 -0.190 -10.021 1.00 96.12 85 ALA A O 1
ATOM 706 N N . GLY A 1 86 ? 14.337 0.539 -11.535 1.00 95.00 86 GLY A N 1
ATOM 707 C CA . GLY A 1 86 ? 13.413 1.270 -12.394 1.00 95.00 86 GLY A CA 1
ATOM 708 C C . GLY A 1 86 ? 13.253 2.747 -12.044 1.00 95.00 86 GLY A C 1
ATOM 709 O O . GLY A 1 86 ? 14.061 3.341 -11.328 1.00 95.00 86 GLY A O 1
ATOM 710 N N . SER A 1 87 ? 12.179 3.352 -12.554 1.00 94.50 87 SER A N 1
ATOM 711 C CA . SER A 1 87 ? 11.917 4.798 -12.403 1.00 94.50 87 SER A CA 1
ATOM 712 C C . SER A 1 87 ? 11.257 5.176 -11.070 1.00 94.50 87 SER A C 1
ATOM 714 O O . SER A 1 87 ? 10.997 6.350 -10.798 1.00 94.50 87 SER A O 1
ATOM 716 N N . GLY A 1 88 ? 10.978 4.177 -10.233 1.00 95.44 88 GLY A N 1
ATOM 717 C CA . GLY A 1 88 ? 10.378 4.328 -8.915 1.00 95.44 88 GLY A CA 1
ATOM 718 C C . GLY A 1 88 ? 9.039 3.619 -8.752 1.00 95.44 88 GLY A C 1
ATOM 719 O O . GLY A 1 88 ? 8.365 3.250 -9.711 1.00 95.44 88 GLY A O 1
ATOM 720 N N . HIS A 1 89 ? 8.657 3.417 -7.496 1.00 97.44 89 HIS A N 1
ATOM 721 C CA . HIS A 1 89 ? 7.378 2.840 -7.097 1.00 97.44 89 HIS A CA 1
ATOM 722 C C . HIS A 1 89 ? 7.015 3.286 -5.682 1.00 97.44 89 HIS A C 1
ATOM 724 O O . HIS A 1 89 ? 7.869 3.688 -4.884 1.00 97.44 89 HIS A O 1
ATOM 730 N N . LEU A 1 90 ? 5.728 3.189 -5.374 1.00 97.38 90 LEU A N 1
ATOM 731 C CA . LEU A 1 90 ? 5.221 3.235 -4.016 1.00 97.38 90 LEU A CA 1
ATOM 732 C C . LEU A 1 90 ? 5.247 1.816 -3.431 1.00 97.38 90 LEU A C 1
ATOM 734 O O . LEU A 1 90 ? 5.012 0.834 -4.131 1.00 97.38 90 LEU A O 1
ATOM 738 N N . LYS A 1 91 ? 5.539 1.706 -2.142 1.00 97.50 91 LYS A N 1
ATOM 739 C CA . LYS A 1 91 ? 5.495 0.473 -1.363 1.00 97.50 91 LYS A CA 1
ATOM 740 C C . LYS A 1 91 ? 4.329 0.552 -0.387 1.00 97.50 91 LYS A C 1
ATOM 742 O O . LYS A 1 91 ? 4.176 1.548 0.320 1.00 97.50 91 LYS A O 1
ATOM 747 N N . MET A 1 92 ? 3.522 -0.500 -0.337 1.00 97.81 92 MET A N 1
ATOM 748 C CA . MET A 1 92 ? 2.425 -0.640 0.612 1.00 97.81 92 MET A CA 1
ATOM 749 C C . MET A 1 92 ? 2.580 -1.943 1.391 1.00 97.81 92 MET A C 1
ATOM 751 O O . MET A 1 92 ? 2.554 -3.021 0.808 1.00 97.81 92 MET A O 1
ATOM 755 N N . LEU A 1 93 ? 2.734 -1.851 2.711 1.00 96.62 93 LEU A N 1
ATOM 756 C CA . LEU A 1 93 ? 2.624 -3.008 3.600 1.00 96.62 93 LEU A CA 1
ATOM 757 C C . LEU A 1 93 ? 1.221 -3.043 4.188 1.00 96.62 93 LEU A C 1
ATOM 759 O O . LEU A 1 93 ? 0.769 -2.045 4.744 1.00 96.62 93 LEU A O 1
ATOM 763 N N . THR A 1 94 ? 0.558 -4.189 4.122 1.00 95.75 94 THR A N 1
ATOM 764 C CA . THR A 1 94 ? -0.767 -4.387 4.717 1.00 95.75 94 THR A CA 1
ATOM 765 C C . THR A 1 94 ? -0.741 -5.594 5.632 1.00 95.75 94 THR A C 1
ATOM 767 O O . THR A 1 94 ? -0.345 -6.677 5.212 1.00 95.75 94 THR A O 1
ATOM 770 N N . LEU A 1 95 ? -1.189 -5.427 6.869 1.00 95.12 95 LEU A N 1
ATOM 771 C CA . LEU A 1 95 ? -1.365 -6.508 7.827 1.00 95.12 95 LEU A CA 1
ATOM 772 C C . LEU A 1 95 ? -2.838 -6.559 8.249 1.00 95.12 95 LEU A C 1
ATOM 774 O O . LEU A 1 95 ? -3.289 -5.621 8.920 1.00 95.12 95 LEU A O 1
ATOM 778 N N . PRO A 1 96 ? -3.586 -7.618 7.899 1.00 94.12 96 PRO A N 1
ATOM 779 C CA . PRO A 1 96 ? -4.908 -7.837 8.460 1.00 94.12 96 PRO A CA 1
ATOM 780 C C . PRO A 1 96 ? -4.784 -8.160 9.955 1.00 94.12 96 PRO A C 1
ATOM 782 O O . PRO A 1 96 ? -3.976 -8.985 10.380 1.00 94.12 96 PRO A O 1
ATOM 785 N N . LEU A 1 97 ? -5.589 -7.487 10.768 1.00 91.00 97 LEU A N 1
ATOM 786 C CA . LEU A 1 97 ? -5.730 -7.717 12.197 1.00 91.00 97 LEU A CA 1
ATOM 787 C C . LEU A 1 97 ? -7.147 -8.228 12.453 1.00 91.00 97 LEU A C 1
ATOM 789 O O . LEU A 1 97 ? -8.113 -7.461 12.516 1.00 91.00 97 LEU A O 1
ATOM 793 N N . SER A 1 98 ? -7.264 -9.542 12.596 1.00 78.94 98 SER A N 1
ATOM 794 C CA . SER A 1 98 ? -8.528 -10.198 12.916 1.00 78.94 98 SER A CA 1
ATOM 795 C C . SER A 1 98 ? -8.838 -10.034 14.407 1.00 78.94 98 SER A C 1
ATOM 797 O O . SER A 1 98 ? -8.032 -10.388 15.267 1.00 78.94 98 SER A O 1
ATOM 799 N N . GLY A 1 99 ? -10.013 -9.489 14.719 1.00 66.81 99 GLY A N 1
ATOM 800 C CA . GLY A 1 99 ? -10.608 -9.509 16.060 1.00 66.81 99 GLY A CA 1
ATOM 801 C C . GLY A 1 99 ? -12.082 -9.897 15.964 1.00 66.81 99 GLY A C 1
ATOM 802 O O . GLY A 1 99 ? -12.580 -10.119 14.864 1.00 66.81 99 GLY A O 1
ATOM 803 N N . SER A 1 100 ? -12.789 -9.986 17.092 1.00 56.56 100 SER A N 1
ATOM 804 C CA . SER A 1 100 ? -14.207 -10.374 17.115 1.00 56.56 100 SER A CA 1
ATOM 805 C C . SER A 1 100 ? -15.060 -9.373 16.321 1.00 56.56 100 SER A C 1
ATOM 807 O O . SER A 1 100 ? -15.299 -8.262 16.794 1.00 56.56 100 SER A O 1
ATOM 809 N N . GLY A 1 101 ? -15.478 -9.736 15.106 1.00 69.25 101 GLY A N 1
ATOM 810 C CA . GLY A 1 101 ? -16.289 -8.895 14.221 1.00 69.25 101 GLY A CA 1
ATOM 811 C C . GLY A 1 101 ? -15.717 -8.830 12.806 1.00 69.25 101 GLY A C 1
ATOM 812 O O . GLY A 1 101 ? -15.901 -9.764 12.036 1.00 69.25 101 GLY A O 1
ATOM 813 N N . ASN A 1 102 ? -15.015 -7.738 12.481 1.00 75.62 102 ASN A N 1
ATOM 814 C CA . ASN A 1 102 ? -14.521 -7.440 11.128 1.00 75.62 102 ASN A CA 1
ATOM 815 C C . ASN A 1 102 ? -12.989 -7.314 11.078 1.00 75.62 102 ASN A C 1
ATOM 817 O O . ASN A 1 102 ? -12.358 -6.897 12.058 1.00 75.62 102 ASN A O 1
ATOM 821 N N . THR A 1 103 ? -12.389 -7.604 9.922 1.00 88.19 103 THR A N 1
ATOM 822 C CA . THR A 1 103 ? -10.959 -7.366 9.673 1.00 88.19 103 THR A CA 1
ATOM 823 C C . THR A 1 103 ? -10.666 -5.866 9.662 1.00 88.19 103 THR A C 1
ATOM 825 O O . THR A 1 103 ? -11.359 -5.081 9.010 1.00 88.19 103 THR A O 1
ATOM 828 N N . VAL A 1 104 ? -9.626 -5.456 10.386 1.00 92.88 104 VAL A N 1
ATOM 829 C CA . VAL A 1 104 ? -9.033 -4.116 10.256 1.00 92.88 104 VAL A CA 1
ATOM 830 C C . VAL A 1 104 ? -7.624 -4.257 9.711 1.00 92.88 104 VAL A C 1
ATOM 832 O O . VAL A 1 104 ? -6.938 -5.228 10.007 1.00 92.88 104 VAL A O 1
ATOM 835 N N . PHE A 1 105 ? -7.174 -3.290 8.930 1.00 94.56 105 PHE A N 1
ATOM 836 C CA . PHE A 1 105 ? -5.875 -3.332 8.282 1.00 94.56 105 PHE A CA 1
ATOM 837 C C . PHE A 1 105 ? -4.933 -2.338 8.930 1.00 94.56 105 PHE A C 1
ATOM 839 O O . PHE A 1 105 ? -5.218 -1.143 8.974 1.00 94.56 105 PHE A O 1
ATOM 846 N N . ARG A 1 106 ? -3.775 -2.822 9.379 1.00 95.31 106 ARG A N 1
ATOM 847 C CA . ARG A 1 106 ? -2.615 -1.961 9.596 1.00 95.31 106 ARG A CA 1
ATOM 848 C C . ARG A 1 106 ? -1.929 -1.773 8.249 1.00 95.31 106 ARG A C 1
ATOM 850 O O . ARG A 1 106 ? -1.468 -2.747 7.660 1.00 95.31 106 ARG A O 1
ATOM 857 N N . VAL A 1 107 ? -1.871 -0.540 7.769 1.00 97.00 107 VAL A N 1
ATOM 858 C CA . VAL A 1 107 ? -1.335 -0.194 6.449 1.00 97.00 107 VAL A CA 1
ATOM 859 C C . VAL A 1 107 ? -0.155 0.747 6.622 1.00 97.00 107 VAL A C 1
ATOM 861 O O . VAL A 1 107 ? -0.239 1.694 7.394 1.00 97.00 107 VAL A O 1
ATOM 864 N N . MET A 1 108 ? 0.934 0.518 5.900 1.00 97.19 108 MET A N 1
ATOM 865 C CA . MET A 1 108 ? 2.045 1.458 5.784 1.00 97.19 108 MET A CA 1
ATOM 866 C C . MET A 1 108 ? 2.251 1.787 4.314 1.00 97.19 108 MET A C 1
ATOM 868 O O . MET A 1 108 ? 2.457 0.878 3.516 1.00 97.19 108 MET A O 1
ATOM 872 N N . LEU A 1 109 ? 2.229 3.071 3.971 1.00 97.88 109 LEU A N 1
ATOM 873 C CA . LEU A 1 109 ? 2.607 3.565 2.648 1.00 97.88 109 LEU A CA 1
ATOM 874 C C . LEU A 1 109 ? 3.981 4.214 2.727 1.00 97.88 109 LEU A C 1
ATOM 876 O O . LEU A 1 109 ? 4.231 5.009 3.634 1.00 97.88 109 LEU A O 1
ATOM 880 N N . SER A 1 110 ? 4.858 3.904 1.778 1.00 97.56 110 SER A N 1
ATOM 881 C CA . SER A 1 110 ? 6.199 4.477 1.724 1.00 97.56 110 SER A CA 1
ATOM 882 C C . SER A 1 110 ? 6.801 4.498 0.322 1.00 97.56 110 SER A C 1
ATOM 884 O O . SER A 1 110 ? 6.313 3.845 -0.592 1.00 97.56 110 SER A O 1
ATOM 886 N N . TYR A 1 111 ? 7.889 5.247 0.141 1.00 96.88 111 TYR A N 1
ATOM 887 C CA . TYR A 1 111 ? 8.758 5.144 -1.037 1.00 96.88 111 TYR A CA 1
ATOM 888 C C . TYR A 1 111 ? 10.238 5.293 -0.642 1.00 96.88 111 TYR A C 1
ATOM 890 O O . TYR A 1 111 ? 10.574 5.918 0.377 1.00 96.88 111 TYR A O 1
ATOM 898 N N . GLN A 1 112 ? 11.126 4.711 -1.453 1.00 95.12 112 GLN A N 1
ATOM 899 C CA . GLN A 1 112 ? 12.574 4.675 -1.209 1.00 95.12 112 GLN A CA 1
ATOM 900 C C . GLN A 1 112 ? 13.232 6.052 -1.358 1.00 95.12 112 GLN A C 1
ATOM 902 O O . GLN A 1 112 ? 12.703 6.945 -2.009 1.00 95.12 112 GLN A O 1
ATOM 907 N N . SER A 1 113 ? 14.402 6.268 -0.754 1.00 94.38 113 SER A N 1
ATOM 908 C CA . SER A 1 113 ? 15.163 7.515 -0.959 1.00 94.38 113 SER A CA 1
ATOM 909 C C . SER A 1 113 ? 15.835 7.610 -2.327 1.00 94.38 113 SER A C 1
ATOM 911 O O . SER A 1 113 ? 16.181 8.720 -2.725 1.00 94.38 113 SER A O 1
ATOM 913 N N . PHE A 1 114 ? 16.014 6.488 -3.022 1.00 96.12 114 PHE A N 1
ATOM 914 C CA . PHE A 1 114 ? 16.581 6.414 -4.363 1.00 96.12 114 PHE A CA 1
ATOM 915 C C . PHE A 1 114 ? 16.091 5.158 -5.093 1.00 96.12 114 PHE A C 1
ATOM 917 O O . PHE A 1 114 ? 15.576 4.232 -4.463 1.00 96.12 114 PHE A O 1
ATOM 924 N N . PHE A 1 115 ? 16.295 5.143 -6.406 1.00 96.94 115 PHE A N 1
ATOM 925 C CA . PHE A 1 115 ? 16.103 4.001 -7.297 1.00 96.94 115 PHE A CA 1
ATOM 926 C C . PHE A 1 115 ? 17.313 3.872 -8.236 1.00 96.94 115 PHE A C 1
ATOM 928 O O . PHE A 1 115 ? 18.149 4.773 -8.295 1.00 96.94 115 PHE A O 1
ATOM 935 N N . VAL A 1 116 ? 17.421 2.756 -8.945 1.00 96.69 116 VAL A N 1
ATOM 936 C CA . 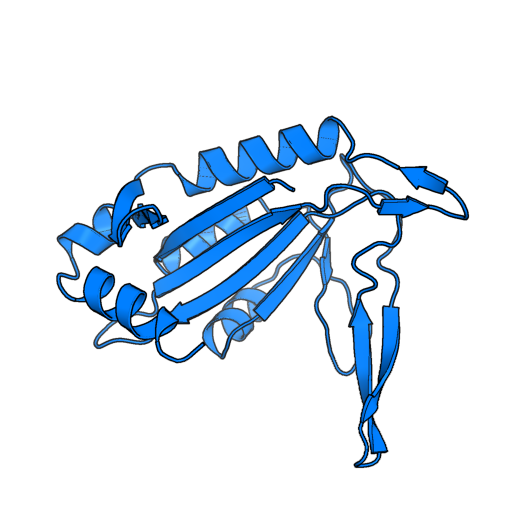VAL A 1 116 ? 18.495 2.398 -9.870 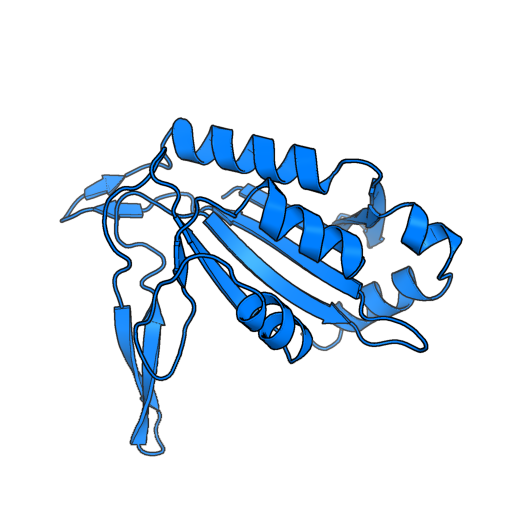1.00 96.69 116 VAL A CA 1
ATOM 937 C C . VAL A 1 116 ? 17.875 2.213 -11.250 1.00 96.69 116 VAL A C 1
ATOM 939 O O . VAL A 1 116 ? 17.080 1.296 -11.460 1.00 96.69 116 VAL A O 1
ATOM 942 N N . CYS A 1 117 ? 18.230 3.084 -12.189 1.00 92.69 117 CYS A N 1
ATOM 943 C CA . CYS A 1 117 ? 17.779 3.005 -13.576 1.00 92.69 117 CYS A CA 1
ATOM 944 C C . CYS A 1 117 ? 19.007 2.924 -14.489 1.00 92.69 117 CYS A C 1
ATOM 946 O O . CYS A 1 117 ? 19.782 3.880 -14.576 1.00 92.69 117 CYS A O 1
ATOM 948 N N . GLY A 1 118 ? 19.224 1.758 -15.109 1.00 89.81 118 GLY A N 1
ATOM 949 C CA . GLY A 1 118 ? 20.521 1.424 -15.701 1.00 89.81 118 GLY A CA 1
ATOM 950 C C . GLY A 1 118 ? 21.612 1.442 -14.627 1.00 89.81 118 GLY A C 1
ATOM 951 O O . GLY A 1 118 ? 21.434 0.855 -13.563 1.00 89.81 118 GLY A O 1
ATOM 952 N N . ASP A 1 119 ? 22.689 2.188 -14.868 1.00 91.88 119 ASP A N 1
ATOM 953 C CA . ASP A 1 119 ? 23.819 2.322 -13.935 1.00 91.88 119 ASP A CA 1
ATOM 954 C C . ASP A 1 119 ? 23.721 3.560 -13.020 1.00 91.88 119 ASP A C 1
ATOM 956 O O . ASP A 1 119 ? 24.678 3.916 -12.329 1.00 91.88 119 ASP A O 1
ATOM 960 N N . ALA A 1 120 ? 22.578 4.256 -13.017 1.00 94.62 120 ALA A N 1
ATOM 961 C CA . ALA A 1 120 ? 22.409 5.519 -12.305 1.00 94.62 120 ALA A CA 1
ATOM 962 C C . ALA A 1 120 ? 21.504 5.397 -11.072 1.00 94.62 120 ALA A C 1
ATOM 964 O O . ALA A 1 120 ? 20.384 4.886 -11.147 1.00 94.62 120 ALA A O 1
ATOM 965 N N . HIS A 1 121 ? 21.951 5.979 -9.953 1.00 96.75 121 HIS A N 1
ATOM 966 C CA . HIS A 1 121 ? 21.093 6.260 -8.804 1.00 96.75 121 HIS A CA 1
ATOM 967 C C . HIS A 1 121 ? 20.250 7.509 -9.067 1.00 96.75 121 HIS A C 1
ATOM 969 O O . HIS A 1 121 ? 20.781 8.611 -9.216 1.00 96.75 121 HIS A O 1
ATOM 975 N N . ILE A 1 122 ? 18.931 7.353 -9.067 1.00 96.56 122 ILE A N 1
ATOM 976 C CA . ILE A 1 122 ? 17.980 8.444 -9.267 1.00 96.56 122 ILE A CA 1
ATOM 977 C C . ILE A 1 122 ? 17.192 8.723 -7.990 1.00 96.56 122 ILE A C 1
ATOM 979 O O . ILE A 1 122 ? 16.847 7.825 -7.223 1.00 96.56 122 ILE A O 1
ATOM 983 N N . SER A 1 123 ? 16.882 9.995 -7.756 1.00 96.56 123 SER A N 1
ATOM 984 C CA . SER A 1 123 ? 15.989 10.394 -6.667 1.00 96.56 123 SER A CA 1
ATOM 985 C C . SER A 1 123 ? 14.517 10.145 -7.031 1.00 96.56 123 SER A C 1
ATOM 987 O O . SER A 1 123 ? 14.166 10.205 -8.210 1.00 96.56 123 SER A O 1
ATOM 989 N N . PRO A 1 124 ? 13.619 9.967 -6.043 1.00 97.00 124 PRO A N 1
ATOM 990 C CA . PRO A 1 124 ? 12.181 9.897 -6.274 1.00 97.00 124 PRO A CA 1
ATOM 991 C C . PRO A 1 124 ? 11.687 11.118 -7.047 1.00 97.00 124 PRO A C 1
ATOM 993 O O . PRO A 1 124 ? 11.925 12.262 -6.633 1.00 97.00 124 PRO A O 1
ATOM 996 N N . SER A 1 125 ? 10.977 10.868 -8.145 1.00 97.31 125 SER A N 1
ATOM 997 C CA . SER A 1 125 ? 10.454 11.924 -9.006 1.00 97.31 125 SER A CA 1
ATOM 998 C C . SER A 1 125 ? 9.450 12.813 -8.263 1.00 97.31 125 SER A C 1
ATOM 1000 O O . SER A 1 125 ? 8.791 12.406 -7.300 1.00 97.31 125 SER A O 1
ATOM 1002 N N . THR A 1 126 ? 9.295 14.056 -8.721 1.00 97.81 126 THR A N 1
ATOM 1003 C CA . THR A 1 126 ? 8.273 14.970 -8.185 1.00 97.81 126 THR A CA 1
ATOM 1004 C C . THR A 1 126 ? 6.868 14.383 -8.323 1.00 97.81 126 THR A C 1
ATOM 1006 O O . THR A 1 126 ? 6.040 14.568 -7.432 1.00 97.81 126 THR A O 1
ATOM 1009 N N . ALA A 1 127 ? 6.602 13.643 -9.402 1.00 98.12 127 ALA A N 1
ATOM 1010 C CA . ALA A 1 127 ? 5.326 12.973 -9.619 1.00 98.12 127 ALA A CA 1
ATOM 1011 C C . ALA A 1 127 ? 5.071 11.861 -8.589 1.00 98.12 127 ALA A C 1
ATOM 1013 O O . ALA A 1 127 ? 3.989 11.833 -8.007 1.00 98.12 127 ALA A O 1
ATOM 1014 N N . LEU A 1 128 ? 6.073 11.030 -8.268 1.00 98.00 128 LEU A N 1
ATOM 1015 C CA . LEU A 1 128 ? 5.960 10.014 -7.214 1.00 98.00 128 LEU A CA 1
ATOM 1016 C C . LEU A 1 128 ? 5.680 10.655 -5.845 1.00 98.00 128 LEU A C 1
ATOM 1018 O O . LEU A 1 128 ? 4.775 10.230 -5.131 1.00 98.00 128 LEU A O 1
ATOM 1022 N N . LYS A 1 129 ? 6.397 11.731 -5.495 1.00 98.25 129 LYS A N 1
ATOM 1023 C CA . LYS A 1 129 ? 6.178 12.464 -4.232 1.00 98.25 129 LYS A CA 1
ATOM 1024 C C . LYS A 1 129 ? 4.770 13.066 -4.146 1.00 98.25 129 LYS A C 1
ATOM 1026 O O . LYS A 1 129 ? 4.145 13.022 -3.083 1.00 98.25 129 LYS A O 1
ATOM 1031 N N . LYS A 1 130 ? 4.261 13.619 -5.255 1.00 98.12 130 LYS A N 1
ATOM 1032 C CA . LYS A 1 130 ? 2.891 14.149 -5.349 1.00 98.12 130 LYS A CA 1
ATOM 1033 C C . LYS A 1 130 ? 1.857 13.034 -5.210 1.00 98.12 130 LYS A C 1
ATOM 1035 O O . LYS A 1 130 ? 0.939 13.182 -4.409 1.00 98.12 130 LYS A O 1
ATOM 1040 N N . PHE A 1 131 ? 2.047 11.920 -5.916 1.00 97.94 131 PHE A N 1
ATOM 1041 C CA . PHE A 1 131 ? 1.168 10.754 -5.834 1.00 97.94 131 PHE A CA 1
ATOM 1042 C C . PHE A 1 131 ? 1.097 10.217 -4.399 1.00 97.94 131 PHE A C 1
ATOM 1044 O O . PHE A 1 131 ? 0.012 10.108 -3.837 1.00 97.94 131 PHE A O 1
ATOM 1051 N N . TYR A 1 132 ? 2.251 10.000 -3.758 1.00 98.12 132 TYR A N 1
ATOM 1052 C CA . TYR A 1 132 ? 2.331 9.611 -2.347 1.00 98.12 132 TYR A CA 1
ATOM 1053 C C . TYR A 1 132 ? 1.564 10.572 -1.435 1.00 98.12 132 TYR A C 1
ATOM 1055 O O . TYR A 1 132 ? 0.771 10.139 -0.603 1.00 98.12 132 TYR A O 1
ATOM 1063 N N . SER A 1 133 ? 1.781 11.879 -1.594 1.00 97.88 133 SER A N 1
ATOM 1064 C CA . SER A 1 133 ? 1.120 12.885 -0.756 1.00 97.88 133 SER A CA 1
ATOM 1065 C C . SER A 1 133 ? -0.401 12.854 -0.921 1.00 97.88 133 SER A C 1
ATOM 1067 O O . SER A 1 133 ? -1.112 12.966 0.077 1.00 97.88 133 SER A O 1
ATOM 1069 N N . SER A 1 134 ? -0.889 12.651 -2.150 1.00 97.38 134 SER A N 1
ATOM 1070 C CA . SER A 1 134 ? -2.317 12.490 -2.450 1.00 97.38 134 SER A CA 1
ATOM 1071 C C . SER A 1 134 ? -2.893 11.241 -1.785 1.00 97.38 134 SER A C 1
ATOM 1073 O O . SER A 1 134 ? -3.825 11.348 -0.989 1.00 97.38 134 SER A O 1
ATOM 1075 N N . ALA A 1 135 ? -2.268 10.081 -2.008 1.00 97.31 135 ALA A N 1
ATOM 1076 C CA . ALA A 1 135 ? -2.701 8.813 -1.428 1.00 97.31 135 ALA A CA 1
ATOM 1077 C C . ALA A 1 135 ? -2.725 8.869 0.111 1.00 97.31 135 ALA A C 1
ATOM 1079 O O . ALA A 1 135 ? -3.689 8.449 0.750 1.00 97.31 135 ALA A O 1
ATOM 1080 N N . VAL A 1 136 ? -1.701 9.468 0.731 1.00 97.62 136 VAL A N 1
ATOM 1081 C CA . VAL A 1 136 ? -1.658 9.689 2.183 1.00 97.62 136 VAL A CA 1
ATOM 1082 C C . VAL A 1 136 ? -2.775 10.623 2.643 1.00 97.62 136 VAL A C 1
ATOM 1084 O O . VAL A 1 136 ? -3.400 10.352 3.666 1.00 97.62 136 VAL A O 1
ATOM 1087 N N . ALA A 1 137 ? -3.033 11.727 1.939 1.00 96.56 137 ALA A N 1
ATOM 1088 C CA . ALA A 1 137 ? -4.107 12.651 2.298 1.00 96.56 137 ALA A CA 1
ATOM 1089 C C . ALA A 1 137 ? -5.482 11.968 2.229 1.00 96.56 137 ALA A C 1
ATOM 1091 O O . ALA A 1 137 ? -6.286 12.117 3.153 1.00 96.56 137 ALA A O 1
ATOM 1092 N N . SER A 1 138 ? -5.708 11.159 1.192 1.00 95.94 138 SER A N 1
ATOM 1093 C CA . SER A 1 138 ? -6.910 10.344 1.041 1.00 95.94 138 SER A CA 1
ATOM 1094 C C . SER A 1 138 ? -7.049 9.345 2.191 1.00 95.94 138 SER A C 1
ATOM 1096 O O . SER A 1 138 ? -8.047 9.365 2.917 1.00 95.94 138 SER A O 1
ATOM 1098 N N . ALA A 1 139 ? -6.009 8.559 2.484 1.00 95.38 139 ALA A N 1
ATOM 1099 C CA . ALA A 1 139 ? -6.015 7.609 3.596 1.00 95.38 139 ALA A CA 1
ATOM 1100 C C . ALA A 1 139 ? -6.202 8.283 4.973 1.00 95.38 139 ALA A C 1
ATOM 1102 O O . ALA A 1 139 ? -6.833 7.707 5.857 1.00 95.38 139 ALA A O 1
ATOM 1103 N N . LYS A 1 140 ? -5.722 9.524 5.164 1.00 95.62 140 LYS A N 1
ATOM 1104 C CA . LYS A 1 140 ? -5.923 10.302 6.404 1.00 95.62 140 LYS A CA 1
ATOM 1105 C C . LYS A 1 140 ? -7.348 10.822 6.584 1.00 95.62 140 LYS A C 1
ATOM 1107 O O . LYS A 1 140 ? -7.715 11.168 7.713 1.00 95.62 140 LYS A O 1
ATOM 1112 N N . LYS A 1 141 ? -8.155 10.922 5.528 1.00 94.56 141 LYS A N 1
ATOM 1113 C CA . LYS A 1 141 ? -9.519 11.459 5.624 1.00 94.56 141 LYS A CA 1
ATOM 1114 C C . LYS A 1 141 ? -10.340 10.643 6.629 1.00 94.56 141 LYS A C 1
ATOM 1116 O O . LYS A 1 141 ? -10.420 9.424 6.534 1.00 94.56 141 LYS A O 1
ATOM 1121 N N . GLY A 1 142 ? -10.938 11.322 7.610 1.00 93.38 142 GLY A N 1
ATOM 1122 C CA . GLY A 1 142 ? -11.734 10.666 8.657 1.00 93.38 142 GLY A CA 1
ATOM 1123 C C . GLY A 1 142 ? -10.917 9.877 9.688 1.00 93.38 142 GLY A C 1
ATOM 1124 O O . GLY A 1 142 ? -11.487 9.100 10.453 1.00 93.38 142 GLY A O 1
ATOM 1125 N N . THR A 1 143 ? -9.597 10.073 9.747 1.00 96.25 143 THR A N 1
ATOM 1126 C CA . THR A 1 143 ? -8.727 9.435 10.745 1.00 96.25 143 THR A CA 1
ATOM 1127 C C . THR A 1 143 ? -8.354 10.394 11.882 1.00 96.25 143 THR A C 1
ATOM 1129 O O . THR A 1 143 ? -8.574 11.605 11.812 1.00 96.25 143 THR A O 1
ATOM 1132 N N . LYS A 1 144 ? -7.819 9.845 12.973 1.00 96.25 144 LYS A N 1
ATOM 1133 C CA . LYS A 1 144 ? -7.256 10.557 14.121 1.00 96.25 144 LYS A CA 1
ATOM 1134 C C . LYS A 1 144 ? -5.877 9.982 14.421 1.00 96.25 144 LYS A C 1
ATOM 1136 O O . LYS A 1 144 ? -5.726 8.769 14.546 1.00 96.25 144 LYS A O 1
ATOM 1141 N N . ARG A 1 145 ? -4.872 10.845 14.566 1.00 96.56 145 ARG A N 1
ATOM 1142 C CA . ARG A 1 145 ? -3.526 10.425 14.967 1.00 96.56 145 ARG A CA 1
ATOM 1143 C C . ARG A 1 145 ? -3.511 10.109 16.462 1.00 96.56 145 ARG A C 1
ATOM 1145 O O . ARG A 1 145 ? -3.894 10.959 17.263 1.00 96.56 145 ARG A O 1
ATOM 1152 N N . LEU A 1 146 ? -3.077 8.906 16.823 1.00 94.69 146 LEU A N 1
ATOM 1153 C CA . LEU A 1 146 ? -2.911 8.468 18.209 1.00 94.69 146 LEU A CA 1
ATOM 1154 C C . LEU A 1 146 ? -1.487 7.967 18.431 1.00 94.69 146 LEU A C 1
ATOM 1156 O O . LEU A 1 146 ? -0.905 7.321 17.559 1.00 94.69 146 LEU A O 1
ATOM 1160 N N . GLU A 1 147 ? -0.936 8.254 19.603 1.00 93.81 147 GLU A N 1
ATOM 1161 C CA . GLU A 1 147 ? 0.356 7.729 20.031 1.00 93.81 147 GLU A CA 1
ATOM 1162 C C . GLU A 1 147 ? 0.191 6.313 20.594 1.00 93.81 147 GLU A C 1
ATOM 1164 O O . GLU A 1 147 ? -0.598 6.087 21.508 1.00 93.81 147 GLU A O 1
ATOM 1169 N N . LEU A 1 148 ? 0.911 5.350 20.019 1.00 90.62 148 LEU A N 1
ATOM 1170 C CA . LEU A 1 148 ? 0.909 3.946 20.434 1.00 90.62 148 LEU A CA 1
ATOM 1171 C C . LEU A 1 148 ? 1.822 3.717 21.650 1.00 90.62 148 LEU A C 1
ATOM 1173 O O . LEU A 1 148 ? 1.498 2.929 22.545 1.00 90.62 148 LEU A O 1
ATOM 1177 N N . TRP A 1 149 ? 2.973 4.387 21.639 1.00 90.00 149 TRP A N 1
ATOM 1178 C CA . TRP A 1 149 ? 3.991 4.479 22.687 1.00 90.00 149 TRP A CA 1
ATOM 1179 C C . TRP A 1 149 ? 4.858 5.717 22.414 1.00 90.00 149 TRP A C 1
ATOM 1181 O O . TRP A 1 149 ? 4.799 6.226 21.290 1.00 90.00 149 TRP A O 1
ATOM 1191 N N . PRO A 1 150 ? 5.665 6.181 23.389 1.00 91.31 150 PRO A N 1
ATOM 1192 C CA . PRO A 1 150 ? 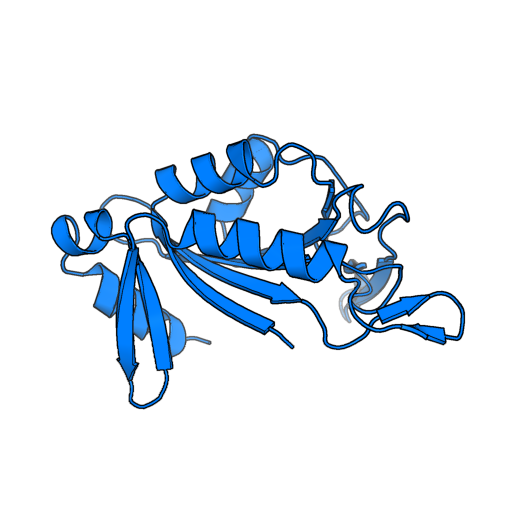6.493 7.372 23.226 1.00 91.31 150 PRO A CA 1
ATOM 1193 C C . PRO A 1 150 ? 7.266 7.370 21.903 1.00 91.31 150 PRO A C 1
ATOM 1195 O O . PRO A 1 150 ? 8.052 6.460 21.635 1.00 91.31 150 PRO A O 1
ATOM 1198 N N . GLY A 1 151 ? 6.997 8.365 21.057 1.00 88.56 151 GLY A N 1
ATOM 1199 C CA . GLY A 1 151 ? 7.679 8.548 19.771 1.00 88.56 151 GLY A CA 1
ATOM 1200 C C . GLY A 1 151 ? 7.129 7.729 18.594 1.00 88.56 151 GLY A C 1
ATOM 1201 O O . GLY A 1 151 ? 7.653 7.846 17.488 1.00 88.56 151 GLY A O 1
ATOM 1202 N N . ARG A 1 152 ? 6.056 6.942 18.772 1.00 89.38 152 ARG A N 1
ATOM 1203 C CA . ARG A 1 152 ? 5.375 6.215 17.683 1.00 89.38 152 ARG A CA 1
ATOM 1204 C C . ARG A 1 152 ? 3.896 6.553 17.648 1.00 89.38 152 ARG A C 1
ATOM 1206 O O . ARG A 1 152 ? 3.127 6.144 18.514 1.00 89.38 152 ARG A O 1
ATOM 1213 N N . SER A 1 153 ? 3.471 7.231 16.589 1.00 93.62 153 SER A N 1
ATOM 1214 C CA . SER A 1 153 ? 2.059 7.529 16.344 1.00 93.62 153 SER A CA 1
ATOM 1215 C C . SER A 1 153 ? 1.567 6.920 15.042 1.00 93.62 153 SER A C 1
ATOM 1217 O O . SER A 1 153 ? 2.315 6.826 14.075 1.00 93.62 153 SER A O 1
ATOM 1219 N N . MET A 1 154 ? 0.280 6.602 14.996 1.00 95.75 154 MET A N 1
ATOM 1220 C CA . MET A 1 154 ? -0.384 6.034 13.827 1.00 95.75 154 MET A CA 1
ATOM 1221 C C . MET A 1 154 ? -1.741 6.710 13.614 1.00 95.75 154 MET A C 1
ATOM 1223 O O . MET A 1 154 ? -2.337 7.235 14.559 1.00 95.75 154 MET A O 1
ATOM 1227 N N . TRP A 1 155 ? -2.220 6.735 12.372 1.00 97.56 155 TRP A N 1
ATOM 1228 C CA . TRP A 1 155 ? -3.537 7.272 12.033 1.00 97.56 155 TRP A CA 1
ATOM 1229 C C . TRP A 1 155 ? -4.600 6.190 12.155 1.00 97.56 155 TRP A C 1
ATOM 1231 O O . TRP A 1 155 ? -4.512 5.167 11.497 1.00 97.56 155 TRP A O 1
ATOM 1241 N N . PHE A 1 156 ? -5.617 6.412 12.976 1.00 96.31 156 PHE A N 1
ATOM 1242 C CA . PHE A 1 156 ? -6.716 5.474 13.177 1.00 96.31 156 PHE A CA 1
ATOM 1243 C C . PHE A 1 156 ? -7.997 6.029 12.588 1.00 96.31 156 PHE A C 1
ATOM 1245 O O . PHE A 1 156 ? -8.365 7.163 12.889 1.00 96.31 156 PHE A O 1
ATOM 1252 N N . GLU A 1 157 ? -8.714 5.237 11.803 1.00 95.06 157 GLU A N 1
ATOM 1253 C CA . GLU A 1 157 ? -10.059 5.603 11.372 1.00 95.06 157 GLU A CA 1
ATOM 1254 C C . GLU A 1 157 ? -10.962 5.909 12.579 1.00 95.06 157 GLU A C 1
ATOM 1256 O O . GLU A 1 157 ? -11.081 5.115 13.516 1.00 95.06 157 GLU A O 1
ATOM 1261 N N . GLN A 1 158 ? -11.611 7.078 12.573 1.00 93.56 158 GLN A N 1
ATOM 1262 C CA . GLN A 1 158 ? -12.426 7.515 13.709 1.00 93.56 158 GLN A CA 1
ATOM 1263 C C . GLN A 1 158 ? -13.628 6.600 13.945 1.00 93.56 158 GLN A C 1
ATOM 1265 O O . GLN A 1 158 ? -14.025 6.408 15.093 1.00 93.56 158 GLN A O 1
ATOM 1270 N N . VAL A 1 159 ? -14.197 6.034 12.878 1.00 91.69 159 VAL A N 1
ATOM 1271 C CA . VAL A 1 159 ? -15.311 5.083 12.970 1.00 91.69 159 VAL A CA 1
ATOM 1272 C C . VAL A 1 159 ? -14.881 3.842 13.748 1.00 91.69 159 VAL A C 1
ATOM 1274 O O . VAL A 1 159 ? -15.577 3.460 14.685 1.00 91.69 159 VAL A O 1
ATOM 1277 N N . LEU A 1 160 ? -13.697 3.289 13.455 1.00 91.31 160 LEU A N 1
ATOM 1278 C CA . LEU A 1 160 ? -13.148 2.146 14.191 1.00 91.31 160 LEU A CA 1
ATOM 1279 C C . LEU A 1 160 ? -12.925 2.460 15.670 1.00 91.31 160 LEU A C 1
ATOM 1281 O O . LEU A 1 160 ? -13.267 1.650 16.523 1.00 91.31 160 LEU A O 1
ATOM 1285 N N . LEU A 1 161 ? -12.393 3.641 15.996 1.00 90.31 161 LEU A N 1
ATOM 1286 C CA . LEU A 1 161 ? -12.186 4.033 17.395 1.00 90.31 161 LEU A CA 1
ATOM 1287 C C . LEU A 1 161 ? -13.498 4.145 18.185 1.00 90.31 161 LEU A C 1
ATOM 1289 O O . LEU A 1 161 ? -13.494 3.930 19.395 1.00 90.31 161 LEU A O 1
ATOM 1293 N N . LYS A 1 162 ? -14.604 4.497 17.519 1.00 89.56 162 LYS A N 1
ATOM 1294 C CA . LYS A 1 162 ? -15.931 4.604 18.140 1.00 89.56 162 LYS A CA 1
ATOM 1295 C C . LYS A 1 162 ? -16.624 3.249 18.263 1.00 89.56 162 LYS A C 1
ATOM 1297 O O . LYS A 1 162 ? -17.255 2.994 19.281 1.00 89.56 162 LYS A O 1
ATOM 1302 N N . SER A 1 163 ? -16.528 2.399 17.239 1.00 86.31 163 SER A N 1
ATOM 1303 C CA . SER A 1 163 ? -17.240 1.117 17.190 1.00 86.31 163 SER A CA 1
ATOM 1304 C C . SER A 1 163 ? -16.479 -0.036 17.846 1.00 86.31 163 SER A C 1
ATOM 1306 O O . SER A 1 163 ? -17.093 -1.028 18.231 1.00 86.31 163 SER A O 1
ATOM 1308 N N . ARG A 1 164 ? -15.152 0.077 17.995 1.00 84.56 164 ARG A N 1
ATOM 1309 C CA . ARG A 1 164 ? -14.278 -0.994 18.486 1.00 84.56 164 ARG A CA 1
ATOM 1310 C C . ARG A 1 164 ? -13.286 -0.500 19.530 1.00 84.56 164 ARG A C 1
ATOM 1312 O O . ARG A 1 164 ? -12.153 -0.131 19.224 1.00 84.56 164 ARG A O 1
ATOM 1319 N N . ALA A 1 165 ? -13.687 -0.575 20.796 1.00 79.44 165 ALA A N 1
ATOM 1320 C CA . ALA A 1 165 ? -12.835 -0.198 21.927 1.00 79.44 165 ALA A CA 1
ATOM 1321 C C . ALA A 1 165 ? -11.547 -1.050 22.045 1.00 79.44 165 ALA A C 1
ATOM 1323 O O . ALA A 1 165 ? -10.581 -0.635 22.688 1.00 79.44 165 ALA A O 1
ATOM 1324 N N . ASP A 1 166 ? -11.509 -2.234 21.423 1.00 87.69 166 ASP A N 1
ATOM 1325 C CA . ASP A 1 166 ? -10.364 -3.147 21.414 1.00 87.69 166 ASP A CA 1
ATOM 1326 C C . ASP A 1 166 ? -9.314 -2.812 20.342 1.00 87.69 166 ASP A C 1
ATOM 1328 O O . ASP A 1 166 ? -8.154 -3.199 20.500 1.00 87.69 166 ASP A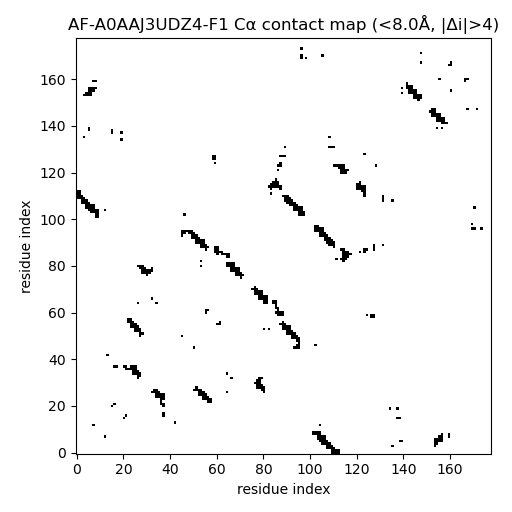 O 1
ATOM 1332 N N . VAL A 1 167 ? -9.670 -2.066 19.285 1.00 90.12 167 VAL A N 1
ATOM 1333 C CA . VAL A 1 167 ? -8.829 -1.903 18.082 1.00 90.12 167 VAL A CA 1
ATOM 1334 C C . VAL A 1 167 ? -7.430 -1.382 18.405 1.00 90.12 167 VAL A C 1
ATOM 1336 O O . VAL A 1 167 ? -6.429 -1.881 17.891 1.00 90.12 167 VAL A O 1
ATOM 1339 N N . PHE A 1 168 ? -7.337 -0.428 19.329 1.00 89.94 168 PHE A N 1
ATOM 1340 C CA . PHE A 1 168 ? -6.067 0.147 19.751 1.00 89.94 168 PHE A CA 1
ATOM 1341 C C . PHE A 1 168 ? -5.176 -0.885 20.462 1.00 89.94 168 PHE A C 1
ATOM 1343 O O . PHE A 1 168 ? -3.967 -0.939 20.226 1.00 89.94 168 PHE A O 1
ATOM 1350 N N . LYS A 1 169 ? -5.764 -1.750 21.301 1.00 89.12 169 LYS A N 1
ATOM 1351 C CA . LYS A 1 169 ? -5.039 -2.833 21.985 1.00 89.12 169 LYS A CA 1
ATOM 1352 C C . LYS A 1 169 ? -4.570 -3.890 20.987 1.00 89.12 169 LYS A C 1
ATOM 1354 O O . LYS A 1 169 ? -3.414 -4.302 21.058 1.00 89.12 169 LYS A O 1
ATOM 1359 N N . THR A 1 170 ? -5.424 -4.267 20.037 1.00 90.44 170 THR A N 1
ATOM 1360 C CA . THR A 1 170 ? -5.104 -5.212 18.956 1.00 90.44 170 THR A CA 1
ATOM 1361 C C . THR A 1 170 ? -3.927 -4.714 18.117 1.00 90.44 170 THR A C 1
ATOM 1363 O O . THR A 1 170 ? -2.961 -5.447 17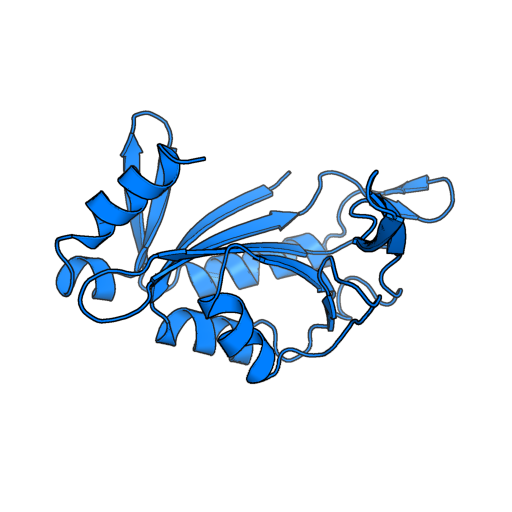.897 1.00 90.44 170 THR A O 1
ATOM 1366 N N . VAL A 1 171 ? -3.938 -3.434 17.734 1.00 91.31 171 VAL A N 1
ATOM 1367 C CA . VAL A 1 171 ? -2.833 -2.811 16.993 1.00 91.31 171 VAL A CA 1
ATOM 1368 C C . VAL A 1 171 ? -1.549 -2.814 17.820 1.00 91.31 171 VAL A C 1
ATOM 1370 O O . VAL A 1 171 ? -0.516 -3.244 17.316 1.00 91.31 171 VAL A O 1
ATOM 1373 N N . ARG A 1 172 ? -1.585 -2.441 19.105 1.00 90.56 172 ARG A N 1
ATOM 1374 C CA . ARG A 1 172 ? -0.391 -2.522 19.970 1.00 90.56 172 ARG A CA 1
ATOM 1375 C C . ARG A 1 172 ? 0.147 -3.949 20.104 1.00 90.56 172 ARG A C 1
ATOM 1377 O O . ARG A 1 172 ? 1.359 -4.141 20.074 1.00 90.56 172 ARG A O 1
ATOM 1384 N N . ALA A 1 173 ? -0.727 -4.945 20.233 1.00 88.44 173 ALA A N 1
ATOM 1385 C CA . ALA A 1 173 ? -0.327 -6.346 20.338 1.00 88.44 173 ALA A CA 1
ATOM 1386 C C . ALA A 1 173 ? 0.359 -6.856 19.059 1.00 88.44 173 ALA A C 1
ATOM 1388 O O . ALA A 1 173 ? 1.307 -7.635 19.149 1.00 88.44 173 ALA A O 1
ATOM 1389 N N . SER A 1 174 ? -0.053 -6.363 17.885 1.00 88.81 174 SER A N 1
ATOM 1390 C CA . SER A 1 174 ? 0.538 -6.735 16.590 1.00 88.81 174 SER A CA 1
ATOM 1391 C C . SER A 1 174 ? 2.014 -6.346 16.422 1.00 88.81 174 SER A C 1
ATOM 1393 O O . SER A 1 174 ? 2.673 -6.854 15.523 1.00 88.81 174 SER A O 1
ATOM 1395 N N . PHE A 1 175 ? 2.544 -5.464 17.274 1.00 85.25 175 PHE A N 1
ATOM 1396 C CA . PHE A 1 175 ? 3.957 -5.062 17.278 1.00 85.25 175 PHE A CA 1
ATOM 1397 C C . PHE A 1 175 ? 4.833 -5.849 18.249 1.00 85.25 175 PHE A C 1
ATOM 1399 O O . PHE A 1 175 ? 6.047 -5.716 18.224 1.00 85.25 175 PHE A O 1
ATOM 1406 N N . ARG A 1 176 ? 4.233 -6.651 19.133 1.00 75.88 176 ARG A N 1
ATOM 1407 C CA . ARG A 1 176 ? 4.984 -7.528 20.045 1.00 75.88 176 ARG A CA 1
ATOM 1408 C C . ARG A 1 176 ? 5.341 -8.869 19.409 1.00 75.88 176 ARG A C 1
ATOM 1410 O O . ARG A 1 176 ? 6.138 -9.607 19.965 1.00 75.88 176 ARG A O 1
ATOM 1417 N N . ARG A 1 177 ? 4.667 -9.206 18.308 1.00 57.28 177 ARG A N 1
ATOM 1418 C CA . ARG A 1 177 ? 4.816 -10.467 17.570 1.00 57.28 177 ARG A CA 1
ATOM 1419 C C . ARG A 1 177 ? 5.675 -10.322 16.308 1.00 57.28 177 ARG A C 1
ATOM 1421 O O . ARG A 1 177 ? 5.813 -11.296 15.580 1.00 57.28 177 ARG A O 1
ATOM 1428 N N . SER A 1 178 ? 6.163 -9.114 16.037 1.00 50.19 178 SER A N 1
ATOM 1429 C CA . SER A 1 178 ? 7.024 -8.758 14.905 1.00 50.19 178 SER A CA 1
ATOM 1430 C C . SER A 1 178 ? 8.462 -8.601 15.351 1.00 50.19 178 SER A C 1
ATOM 1432 O O . SER A 1 178 ? 8.621 -7.986 16.431 1.00 50.19 178 SER A O 1
#

Solvent-accessible surface area (backbone atoms only — not comparable to full-atom values): 9920 Å² total; per-residue (Å²): 102,54,76,50,50,37,37,34,47,55,68,56,50,49,52,45,44,61,73,74,33,50,79,23,41,35,31,45,65,33,78,54,90,56,71,41,57,70,52,71,65,53,59,59,54,44,63,74,38,78,41,62,37,39,38,32,37,72,81,47,23,84,70,75,88,48,70,42,82,45,74,47,98,86,71,50,60,36,24,38,62,43,88,42,52,36,65,49,53,42,37,37,40,37,33,49,47,82,56,101,83,63,55,31,32,43,35,36,45,32,37,62,64,48,21,32,48,88,97,39,83,39,66,66,42,72,49,44,55,50,50,52,52,49,52,51,53,59,69,48,61,70,40,44,79,44,73,81,48,97,96,40,67,38,31,32,32,46,66,52,63,72,76,34,86,56,54,67,58,54,56,58,53,61,61,74,79,102

Mean predicted aligned error: 4.25 Å

Foldseek 3Di:
DDKAKEKAFLVLVVCLLVPQQQQKWKAFKFQDGDIDGDDPVNSVVLQPFKTKMWIDHPQQFDDDWDWDWDADPVRRIITGTPLQEGRWTKIKIWGWQDDPDGTMIIIMIDTDQWHQYPNDTHGRDPSNVVSSVVSVVSSLVQWDWDALDVPDIHTYRPVCVVPPVCVSVSVNVVVVVD

Radius of gyration: 16.85 Å; Cα contacts (8 Å, |Δi|>4): 329; chains: 1; bounding box: 41×42×40 Å